Protein AF-A0A9D5VNF2-F1 (afdb_monomer_lite)

Secondary structure (DSSP, 8-state):
-HHHHHHHHHHHHHHHHHHHHHHHHHHHHHHHHHHHHHHHHHHHHHHHHHHHHHHHHHHHHHHHHHHHHHHHHHHHHHHHHHHHHHHHHHHHHHHHHHHHHHHHHHHHHTGGGGHHHHHHHHHHHHHHHHHHHHHHHHHHHHHHHHHHHHHHHHHHHHHHHHHHHHHHHHHHHHHHHHHHHHHHHHHHHHHHHHHHHHHHHHHHHHHHHTEEEEEEE-SSTTPEEEEEEE-GGGS---HHHHHHHHHHHS--

Foldseek 3Di:
DVVVVVVVVVVVLVVLVVVLVVLVVVLVVLVVLLVVLVVLLVVLVVLLVVLVVLLVVLVVLLVVLVVVLVVLVVQLVVLVVVLVVLVVQLVVLVVQLVVLVVQLVVLVVVPPVSPVSNVVSVVSNVVSVVSNVVSVVVNVVSVVSNVVSVVSSVVSVVVSVVSVVSNVVSVVSNVVSVVSNVVSVVSNVVSVVSVVVSVVSVVVSVQVVQFPFDFDQPVPPRDTDTDGDRDPPPPPPDPVVVVVVVVVVPPD

Structure (mmCIF, N/CA/C/O backbone):
data_AF-A0A9D5VNF2-F1
#
_entry.id   AF-A0A9D5VNF2-F1
#
loop_
_atom_site.group_PDB
_atom_site.id
_atom_site.type_symbol
_atom_site.label_atom_id
_atom_site.label_alt_id
_atom_site.label_comp_id
_atom_site.label_asym_id
_atom_site.label_entity_id
_atom_site.label_seq_id
_atom_site.pdbx_PDB_ins_code
_atom_site.Cartn_x
_atom_site.Cartn_y
_atom_site.Cartn_z
_atom_site.occupancy
_atom_site.B_iso_or_equiv
_atom_site.auth_seq_id
_atom_site.auth_comp_id
_atom_site.auth_asym_id
_atom_site.auth_atom_id
_atom_site.pdbx_PDB_model_num
ATOM 1 N N . MET A 1 1 ? 44.659 10.335 -77.213 1.00 52.06 1 MET A N 1
ATOM 2 C CA . MET A 1 1 ? 43.803 9.179 -76.853 1.00 52.06 1 MET A CA 1
ATOM 3 C C . MET A 1 1 ? 44.476 8.344 -75.767 1.00 52.06 1 MET A C 1
ATOM 5 O O . MET A 1 1 ? 44.005 8.421 -74.646 1.00 52.06 1 MET A O 1
ATOM 9 N N . LEU A 1 2 ? 45.607 7.672 -76.038 1.00 54.66 2 LEU A N 1
ATOM 10 C CA . LEU A 1 2 ? 46.318 6.828 -75.053 1.00 54.66 2 LEU A CA 1
ATOM 11 C C . LEU A 1 2 ? 46.814 7.571 -73.796 1.00 54.66 2 LEU A C 1
ATOM 13 O O . LEU A 1 2 ? 46.665 7.077 -72.684 1.00 54.66 2 LEU A O 1
ATOM 17 N N . GLU A 1 3 ? 47.344 8.782 -73.958 1.00 57.16 3 GLU A N 1
ATOM 18 C CA . GLU A 1 3 ? 47.798 9.621 -72.835 1.00 57.16 3 GLU A CA 1
ATOM 19 C C . GLU A 1 3 ? 46.629 10.082 -71.945 1.00 57.16 3 GLU A C 1
ATOM 21 O O . GLU A 1 3 ? 46.724 10.094 -70.724 1.00 57.16 3 GLU A O 1
ATOM 26 N N . HIS A 1 4 ? 45.473 10.351 -72.561 1.00 62.09 4 HIS A N 1
ATOM 27 C CA . HIS A 1 4 ? 44.251 10.760 -71.865 1.00 62.09 4 HIS A CA 1
ATOM 28 C C . HIS A 1 4 ? 43.619 9.598 -71.081 1.00 62.09 4 HIS A C 1
ATOM 30 O O . HIS A 1 4 ? 43.088 9.800 -69.993 1.00 62.09 4 HIS A O 1
ATOM 36 N N . THR A 1 5 ? 43.695 8.373 -71.615 1.00 69.44 5 THR A N 1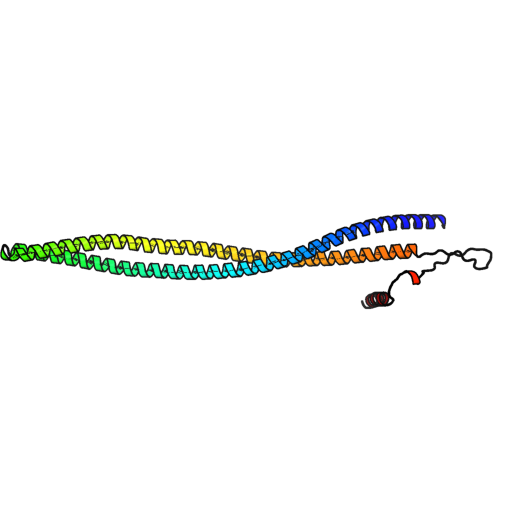
ATOM 37 C CA . THR A 1 5 ? 43.261 7.154 -70.915 1.00 69.44 5 THR A CA 1
ATOM 38 C C . THR A 1 5 ? 44.218 6.753 -69.797 1.00 69.44 5 THR A C 1
ATOM 40 O O . THR A 1 5 ? 43.758 6.282 -68.764 1.00 69.44 5 THR A O 1
ATOM 43 N N . ALA A 1 6 ? 45.526 6.964 -69.971 1.00 70.06 6 ALA A N 1
ATOM 44 C CA . ALA A 1 6 ? 46.516 6.717 -68.925 1.00 70.06 6 ALA A CA 1
ATOM 45 C C . ALA A 1 6 ? 46.340 7.695 -67.753 1.00 70.06 6 ALA A C 1
ATOM 47 O O . ALA A 1 6 ? 46.252 7.256 -66.613 1.00 70.06 6 ALA A O 1
ATOM 48 N N . ALA A 1 7 ? 46.170 8.992 -68.034 1.00 70.31 7 ALA A N 1
ATOM 49 C CA . ALA A 1 7 ? 45.898 10.001 -67.011 1.00 70.31 7 ALA A CA 1
ATOM 50 C C . ALA A 1 7 ? 44.590 9.728 -66.244 1.00 70.31 7 ALA A C 1
ATOM 52 O O . ALA A 1 7 ? 44.576 9.777 -65.018 1.00 70.31 7 ALA A O 1
ATOM 53 N N . ALA A 1 8 ? 43.510 9.361 -66.944 1.00 67.69 8 ALA A N 1
ATOM 54 C CA . ALA A 1 8 ? 42.242 8.998 -66.306 1.00 67.69 8 ALA A CA 1
ATOM 55 C C . ALA A 1 8 ? 42.347 7.715 -65.456 1.00 67.69 8 ALA A C 1
ATOM 57 O O . ALA A 1 8 ? 41.706 7.604 -64.412 1.00 67.69 8 ALA A O 1
ATOM 58 N N . ALA A 1 9 ? 43.156 6.740 -65.883 1.00 69.50 9 ALA A N 1
ATOM 59 C CA . ALA A 1 9 ? 43.411 5.524 -65.114 1.00 69.50 9 ALA A CA 1
ATOM 60 C C . ALA A 1 9 ? 44.251 5.799 -63.854 1.00 69.50 9 ALA A C 1
ATOM 62 O O . ALA A 1 9 ? 43.950 5.245 -62.795 1.00 69.50 9 ALA A O 1
ATOM 63 N N . GLU A 1 10 ? 45.256 6.674 -63.954 1.00 71.38 10 GLU A N 1
ATOM 64 C CA . GLU A 1 10 ? 46.082 7.145 -62.836 1.00 71.38 10 GLU A CA 1
ATOM 65 C C . GLU A 1 10 ? 45.217 7.879 -61.796 1.00 71.38 10 GLU A C 1
ATOM 67 O O . GLU A 1 10 ? 45.219 7.526 -60.617 1.00 71.38 10 GLU A O 1
ATOM 72 N N . GLU A 1 11 ? 44.387 8.827 -62.240 1.00 71.00 11 GLU A N 1
ATOM 73 C CA . GLU A 1 11 ? 43.451 9.574 -61.392 1.00 71.00 11 GLU A CA 1
ATOM 74 C C . GLU A 1 11 ? 42.439 8.642 -60.706 1.00 71.00 11 GLU A C 1
ATOM 76 O O . GLU A 1 11 ? 42.232 8.708 -59.492 1.00 71.00 11 GLU A O 1
ATOM 81 N N . ALA A 1 12 ? 41.866 7.693 -61.452 1.00 69.62 12 ALA A N 1
ATOM 82 C CA . ALA A 1 12 ? 40.976 6.681 -60.895 1.00 69.62 12 ALA A CA 1
ATOM 83 C C . ALA A 1 12 ? 41.686 5.756 -59.892 1.00 69.62 12 ALA A C 1
ATOM 85 O O . ALA A 1 12 ? 41.043 5.249 -58.970 1.00 69.62 12 ALA A O 1
ATOM 86 N N . SER A 1 13 ? 42.985 5.495 -60.064 1.00 70.81 13 SER A N 1
ATOM 87 C CA . SER A 1 13 ? 43.802 4.712 -59.130 1.00 70.81 13 SER A CA 1
ATOM 88 C C . SER A 1 13 ? 44.011 5.468 -57.818 1.00 70.81 13 SER A C 1
ATOM 90 O O . SER A 1 13 ? 43.699 4.937 -56.751 1.00 70.81 13 SER A O 1
ATOM 92 N N . VAL A 1 14 ? 44.418 6.738 -57.896 1.00 73.56 14 VAL A N 1
ATOM 93 C CA . VAL A 1 14 ? 44.594 7.619 -56.730 1.00 73.56 14 VAL A CA 1
ATOM 94 C C . VAL A 1 14 ? 43.285 7.765 -55.949 1.00 73.56 14 VAL A C 1
ATOM 96 O O . VAL A 1 14 ? 43.272 7.560 -54.733 1.00 73.56 14 VAL A O 1
ATOM 99 N N . ASN A 1 15 ? 42.161 8.001 -56.635 1.00 70.94 15 ASN A N 1
ATOM 100 C CA . ASN A 1 15 ? 40.844 8.039 -55.991 1.00 70.94 15 ASN A CA 1
ATOM 101 C C . ASN A 1 15 ? 40.473 6.704 -55.330 1.00 70.94 15 ASN A C 1
ATOM 103 O O . ASN A 1 15 ? 39.906 6.703 -54.242 1.00 70.94 15 ASN A O 1
ATOM 107 N N . SER A 1 16 ? 40.818 5.563 -55.938 1.00 68.56 16 SER A N 1
ATOM 108 C CA . SER A 1 16 ? 40.533 4.243 -55.349 1.00 68.56 16 SER A CA 1
ATOM 109 C C . SER A 1 16 ? 41.311 4.013 -54.049 1.00 68.56 16 SER A C 1
ATOM 111 O O . SER A 1 16 ? 40.764 3.446 -53.108 1.00 68.56 16 SER A O 1
ATOM 113 N N . VAL A 1 17 ? 42.566 4.470 -53.974 1.00 75.56 17 VAL A N 1
ATOM 114 C CA . VAL A 1 17 ? 43.384 4.387 -52.752 1.00 75.56 17 VAL A CA 1
ATOM 115 C C . VAL A 1 17 ? 42.797 5.258 -51.641 1.00 75.56 17 VAL A C 1
ATOM 117 O O . VAL A 1 17 ? 42.676 4.794 -50.510 1.00 75.56 17 VAL A O 1
ATOM 120 N N . SER A 1 18 ? 42.376 6.485 -51.963 1.00 75.38 18 SER A N 1
ATOM 121 C CA . SER A 1 18 ? 41.719 7.369 -50.992 1.00 75.38 18 SER A CA 1
ATOM 122 C C . SER A 1 18 ? 40.405 6.778 -50.477 1.00 75.38 18 SER A C 1
ATOM 124 O O . SER A 1 18 ? 40.159 6.793 -49.275 1.00 75.38 18 SER A O 1
ATOM 126 N N . VAL A 1 19 ? 39.573 6.230 -51.369 1.00 75.12 19 VAL A N 1
ATOM 127 C CA . VAL A 1 19 ? 38.307 5.578 -50.999 1.00 75.12 19 VAL A CA 1
ATOM 128 C C . VAL A 1 19 ? 38.558 4.350 -50.119 1.00 75.12 19 VAL A C 1
ATOM 130 O O . VAL A 1 19 ? 37.850 4.166 -49.134 1.00 75.12 19 VAL A O 1
ATOM 133 N N . ALA A 1 20 ? 39.578 3.540 -50.417 1.00 70.50 20 ALA A N 1
ATOM 134 C CA . ALA A 1 20 ? 39.933 2.380 -49.600 1.00 70.50 20 ALA A CA 1
ATOM 135 C C . ALA A 1 20 ? 40.351 2.777 -48.173 1.00 70.50 20 ALA A C 1
ATOM 137 O O . ALA A 1 20 ? 39.868 2.179 -47.216 1.00 70.50 20 ALA A O 1
ATOM 138 N N . ALA A 1 21 ? 41.169 3.823 -48.020 1.00 76.00 21 ALA A N 1
ATOM 139 C CA . ALA A 1 21 ? 41.552 4.332 -46.702 1.00 76.00 21 ALA A CA 1
ATOM 140 C C . ALA A 1 21 ? 40.331 4.813 -45.893 1.00 76.00 21 ALA A C 1
ATOM 142 O O . ALA A 1 21 ? 40.183 4.462 -44.724 1.00 76.00 21 ALA A O 1
ATOM 143 N N . SER A 1 22 ? 39.406 5.546 -46.526 1.00 76.31 22 SER A N 1
ATOM 144 C CA . SER A 1 22 ? 38.151 5.964 -45.881 1.00 76.31 22 SER A CA 1
ATOM 145 C C . SER A 1 22 ? 37.250 4.783 -45.503 1.00 76.31 22 SER A C 1
ATOM 147 O O . SER A 1 22 ? 36.535 4.846 -44.506 1.00 76.31 22 SER A O 1
ATOM 149 N N . VAL A 1 23 ? 37.278 3.693 -46.272 1.00 75.44 23 VAL A N 1
ATOM 150 C CA . VAL A 1 23 ? 36.524 2.463 -45.985 1.00 75.44 23 VAL A CA 1
ATOM 151 C C . VAL A 1 23 ? 37.133 1.666 -44.833 1.00 75.44 23 VAL A C 1
ATOM 153 O O . VAL A 1 23 ? 36.384 1.127 -44.019 1.00 75.44 23 VAL A O 1
ATOM 156 N N . GLU A 1 24 ? 38.461 1.593 -44.725 1.00 74.19 24 GLU A N 1
ATOM 157 C CA . GLU A 1 24 ? 39.143 0.975 -43.577 1.00 74.19 24 GLU A CA 1
ATOM 158 C C . GLU A 1 24 ? 38.819 1.724 -42.274 1.00 74.19 24 GLU A C 1
ATOM 160 O O . GLU A 1 24 ? 38.474 1.109 -41.258 1.00 74.19 24 GLU A O 1
ATOM 165 N N . GLU A 1 25 ? 38.838 3.058 -42.316 1.00 79.12 25 GLU A N 1
ATOM 166 C CA . GLU A 1 25 ? 38.432 3.905 -41.192 1.00 79.12 25 GLU A CA 1
ATOM 167 C C . GLU A 1 25 ? 36.948 3.704 -40.842 1.00 79.12 25 GLU A C 1
ATOM 169 O O . GLU A 1 25 ? 36.605 3.457 -39.682 1.00 79.12 25 GLU A O 1
ATOM 174 N N . ALA A 1 26 ? 36.061 3.718 -41.845 1.00 76.44 26 ALA A N 1
ATOM 175 C CA . ALA A 1 26 ? 34.640 3.444 -41.652 1.00 76.44 26 ALA A CA 1
ATOM 176 C C . ALA A 1 26 ? 34.403 2.054 -41.043 1.00 76.44 26 ALA A C 1
ATOM 178 O O . ALA A 1 26 ? 33.609 1.930 -40.117 1.00 76.44 26 ALA A O 1
ATOM 179 N N . SER A 1 27 ? 35.127 1.025 -41.489 1.00 75.62 27 SER A N 1
ATOM 180 C CA . SER A 1 27 ? 35.019 -0.345 -40.962 1.00 75.62 27 SER A CA 1
ATOM 181 C C . SER A 1 27 ? 35.413 -0.427 -39.486 1.00 75.62 27 SER A C 1
ATOM 183 O O . SER A 1 27 ? 34.752 -1.105 -38.699 1.00 75.62 27 SER A O 1
ATOM 185 N N . THR A 1 28 ? 36.447 0.314 -39.084 1.00 80.44 28 THR A N 1
ATOM 186 C CA . THR A 1 28 ? 36.880 0.395 -37.681 1.00 80.44 28 THR A CA 1
ATOM 187 C C . THR A 1 28 ? 35.818 1.073 -36.809 1.00 80.44 28 THR A C 1
ATOM 189 O O . THR A 1 28 ? 35.462 0.573 -35.736 1.00 80.44 28 THR A O 1
ATOM 192 N N . ASN A 1 29 ? 35.241 2.175 -37.295 1.00 80.12 29 ASN A N 1
ATOM 193 C CA . ASN A 1 29 ? 34.147 2.871 -36.615 1.00 80.12 29 ASN A CA 1
ATOM 194 C C . ASN A 1 29 ? 32.892 1.986 -36.513 1.00 80.12 29 ASN A C 1
ATOM 196 O O . ASN A 1 29 ? 32.255 1.926 -35.464 1.00 80.12 29 ASN A O 1
ATOM 200 N N . LEU A 1 30 ? 32.574 1.233 -37.565 1.00 81.06 30 LEU A N 1
ATOM 201 C CA . LEU A 1 30 ? 31.445 0.303 -37.618 1.00 81.06 30 LEU A CA 1
ATOM 202 C C . LEU A 1 30 ? 31.603 -0.884 -36.669 1.00 81.06 30 LEU A C 1
ATOM 204 O O . LEU A 1 30 ? 30.631 -1.278 -36.027 1.00 81.06 30 LEU A O 1
ATOM 208 N N . SER A 1 31 ? 32.819 -1.412 -36.501 1.00 80.25 31 SER A N 1
ATOM 209 C CA . SER A 1 31 ? 33.092 -2.419 -35.469 1.00 80.25 31 SER A CA 1
ATOM 210 C C . SER A 1 31 ? 32.794 -1.877 -34.071 1.00 80.25 31 SER A C 1
ATOM 212 O O . SER A 1 31 ? 32.243 -2.598 -33.246 1.00 80.25 31 SER A O 1
ATOM 214 N N . SER A 1 32 ? 33.113 -0.607 -33.811 1.00 86.94 32 SER A N 1
ATOM 215 C CA . SER A 1 32 ? 32.807 0.035 -32.526 1.00 86.94 32 SER A CA 1
ATOM 216 C C . SER A 1 32 ? 31.297 0.218 -32.333 1.00 86.94 32 SER A C 1
ATOM 218 O O . SER A 1 32 ? 30.769 -0.045 -31.253 1.00 86.94 32 SER A O 1
ATOM 220 N N . VAL A 1 33 ? 30.579 0.599 -33.397 1.00 89.44 33 VAL A N 1
ATOM 221 C CA . VAL A 1 33 ? 29.109 0.688 -33.398 1.00 89.44 33 VAL A CA 1
ATOM 222 C C . VAL A 1 33 ? 28.463 -0.687 -33.195 1.00 89.44 33 VAL A C 1
ATOM 224 O O . VAL A 1 33 ? 27.459 -0.774 -32.492 1.00 89.44 33 VAL A O 1
ATOM 227 N N . ALA A 1 34 ? 29.028 -1.763 -33.753 1.00 83.31 34 ALA A N 1
ATOM 228 C CA . ALA A 1 34 ? 28.526 -3.128 -33.570 1.00 83.31 34 ALA A CA 1
ATOM 229 C C . ALA A 1 34 ? 28.553 -3.516 -32.090 1.00 83.31 34 ALA A C 1
ATOM 231 O O . ALA A 1 34 ? 27.509 -3.852 -31.534 1.00 83.31 34 ALA A O 1
ATOM 232 N N . SER A 1 35 ? 29.709 -3.354 -31.440 1.00 88.31 35 SER A N 1
ATOM 233 C CA . SER A 1 35 ? 29.865 -3.633 -30.011 1.00 88.31 35 SER A CA 1
ATOM 234 C C . SER A 1 35 ? 28.910 -2.799 -29.153 1.00 88.31 35 SER A C 1
ATOM 236 O O . SER A 1 35 ? 28.253 -3.336 -28.266 1.00 88.31 35 SER A O 1
ATOM 238 N N . ALA A 1 36 ? 28.761 -1.503 -29.453 1.00 90.50 36 ALA A N 1
ATOM 239 C CA . ALA A 1 36 ? 27.816 -0.638 -28.743 1.00 90.50 36 ALA A CA 1
ATOM 240 C C . ALA A 1 36 ? 26.351 -1.081 -28.931 1.00 90.50 36 ALA A C 1
ATOM 242 O O . ALA A 1 36 ? 25.538 -0.956 -28.018 1.00 90.50 36 ALA A O 1
ATOM 243 N N . THR A 1 37 ? 26.005 -1.621 -30.102 1.00 91.44 37 THR A N 1
ATOM 244 C CA . THR A 1 37 ? 24.654 -2.119 -30.410 1.00 91.44 37 THR A CA 1
ATOM 245 C C . THR A 1 37 ? 24.364 -3.449 -29.703 1.00 91.44 37 THR A C 1
ATOM 247 O O . THR A 1 37 ? 23.242 -3.674 -29.241 1.00 91.44 37 THR A O 1
ATOM 250 N N . GLU A 1 38 ? 25.367 -4.320 -29.563 1.00 87.88 38 GLU A N 1
ATOM 251 C CA . GLU A 1 38 ? 25.277 -5.545 -28.757 1.00 87.88 38 GLU A CA 1
ATOM 252 C C . GLU A 1 38 ? 25.081 -5.220 -27.268 1.00 87.88 38 GLU A C 1
ATOM 254 O O . GLU A 1 38 ? 24.174 -5.762 -26.632 1.00 87.88 38 GLU A O 1
ATOM 259 N N . GLU A 1 39 ? 25.860 -4.279 -26.727 1.00 94.19 39 GLU A N 1
ATOM 260 C CA . GLU A 1 39 ? 25.728 -3.816 -25.339 1.00 94.19 39 GLU A CA 1
ATOM 261 C C . GLU A 1 39 ? 24.371 -3.133 -25.087 1.00 94.19 39 GLU A C 1
ATOM 263 O O . GLU A 1 39 ? 23.713 -3.389 -24.071 1.00 94.19 39 GLU A O 1
ATOM 268 N N . MET A 1 40 ? 23.889 -2.332 -26.044 1.00 95.06 40 MET A N 1
ATOM 269 C CA . MET A 1 40 ? 22.550 -1.736 -26.002 1.00 95.06 40 MET A CA 1
ATOM 270 C C . MET A 1 40 ? 21.461 -2.815 -25.978 1.00 95.06 40 MET A C 1
ATOM 272 O O . MET A 1 40 ? 20.536 -2.739 -25.173 1.00 95.06 40 MET A O 1
ATOM 276 N N . SER A 1 41 ? 21.586 -3.852 -26.810 1.00 93.69 41 SER A N 1
ATOM 277 C CA . SER A 1 41 ? 20.626 -4.963 -26.855 1.00 93.69 41 SER A CA 1
ATOM 278 C C . SER A 1 41 ? 20.565 -5.721 -25.527 1.00 93.69 41 SER A C 1
ATOM 280 O O . SER A 1 41 ? 19.474 -6.046 -25.054 1.00 93.69 41 SER A O 1
ATOM 282 N N . ALA A 1 42 ? 21.719 -5.961 -24.895 1.00 94.69 42 ALA A N 1
ATOM 283 C CA . ALA A 1 42 ? 21.784 -6.566 -23.567 1.00 94.69 42 ALA A CA 1
ATOM 284 C C . ALA A 1 42 ? 21.090 -5.681 -22.516 1.00 94.69 42 ALA A C 1
ATOM 286 O O . ALA A 1 42 ? 20.235 -6.157 -21.767 1.00 94.69 42 ALA A O 1
ATOM 287 N N . THR A 1 43 ? 21.383 -4.378 -22.528 1.00 96.75 43 THR A N 1
ATOM 288 C CA . THR A 1 43 ? 20.795 -3.404 -21.599 1.00 96.75 43 THR A CA 1
ATOM 289 C C . THR A 1 43 ? 19.274 -3.311 -21.758 1.00 96.75 43 THR A C 1
ATOM 291 O O . THR A 1 43 ? 18.550 -3.336 -20.766 1.00 96.75 43 THR A O 1
ATOM 294 N N . ILE A 1 44 ? 18.759 -3.281 -22.991 1.00 96.31 44 ILE A N 1
ATOM 295 C CA . ILE A 1 44 ? 17.316 -3.305 -23.286 1.00 96.31 44 ILE A CA 1
ATOM 296 C C . ILE A 1 44 ? 16.652 -4.545 -22.668 1.00 96.31 44 ILE A C 1
ATOM 298 O O . ILE A 1 44 ? 15.604 -4.425 -22.031 1.00 96.31 44 ILE A O 1
ATOM 302 N N . GLY A 1 45 ? 17.270 -5.725 -22.792 1.00 94.00 45 GLY A N 1
ATOM 303 C CA . GLY A 1 45 ? 16.762 -6.963 -22.189 1.00 94.00 45 GLY A CA 1
ATOM 304 C C . GLY A 1 45 ? 16.718 -6.926 -20.655 1.00 94.00 45 GLY A C 1
ATOM 305 O O . GLY A 1 45 ? 15.752 -7.393 -20.038 1.00 94.00 45 GLY A O 1
ATOM 306 N N . GLU A 1 46 ? 17.727 -6.327 -20.021 1.00 96.44 46 GLU A N 1
ATOM 307 C CA . GLU A 1 46 ? 17.744 -6.124 -18.570 1.00 96.44 46 GLU A CA 1
ATOM 308 C C . GLU A 1 46 ? 16.662 -5.143 -18.110 1.00 96.44 46 GLU A C 1
ATOM 310 O O . GLU A 1 46 ? 15.933 -5.435 -17.155 1.00 96.44 46 GLU A O 1
ATOM 315 N N . ILE A 1 47 ? 16.506 -4.006 -18.798 1.00 95.94 47 ILE A N 1
ATOM 316 C CA . ILE A 1 47 ? 15.462 -3.025 -18.480 1.00 95.94 47 ILE A CA 1
ATOM 317 C C . ILE A 1 47 ? 14.081 -3.669 -18.660 1.00 95.94 47 ILE A C 1
ATOM 319 O O . ILE A 1 47 ? 13.229 -3.492 -17.791 1.00 95.94 47 ILE A O 1
ATOM 323 N N . ALA A 1 48 ? 13.867 -4.484 -19.700 1.00 94.12 48 ALA A N 1
ATOM 324 C CA . ALA A 1 48 ? 12.601 -5.189 -19.924 1.00 94.12 48 ALA A CA 1
ATOM 325 C C . ALA A 1 48 ? 12.262 -6.120 -18.751 1.00 94.12 48 ALA A C 1
ATOM 327 O O . ALA A 1 48 ? 11.155 -6.098 -18.209 1.00 94.12 48 ALA A O 1
ATOM 328 N N . THR A 1 49 ? 13.254 -6.887 -18.298 1.00 95.44 49 THR A N 1
ATOM 329 C CA . THR A 1 49 ? 13.118 -7.781 -17.143 1.00 95.44 49 THR A CA 1
ATOM 330 C C . THR A 1 49 ? 12.823 -7.002 -15.859 1.00 95.44 49 THR A C 1
ATOM 332 O O . THR A 1 49 ? 11.995 -7.421 -15.046 1.00 95.44 49 THR A O 1
ATOM 335 N N . ASN A 1 50 ? 13.484 -5.862 -15.653 1.00 95.44 50 ASN A N 1
ATOM 336 C CA . ASN A 1 50 ? 13.267 -5.011 -14.485 1.00 95.44 50 ASN A CA 1
ATOM 337 C C . ASN A 1 50 ? 11.900 -4.316 -14.516 1.00 95.44 50 ASN A C 1
ATOM 339 O O . ASN A 1 50 ? 11.263 -4.206 -13.469 1.00 95.44 50 ASN A O 1
ATOM 343 N N . ALA A 1 51 ? 11.422 -3.908 -15.692 1.00 95.38 51 ALA A N 1
ATOM 344 C CA . ALA A 1 51 ? 10.088 -3.355 -15.876 1.00 95.38 51 ALA A CA 1
ATOM 345 C C . ALA A 1 51 ? 9.011 -4.389 -15.513 1.00 95.38 51 ALA A C 1
ATOM 347 O O . ALA A 1 51 ? 8.123 -4.090 -14.717 1.00 95.38 51 ALA A O 1
ATOM 348 N N . GLU A 1 52 ? 9.128 -5.635 -15.980 1.00 93.00 52 GLU A N 1
ATOM 349 C CA . GLU A 1 52 ? 8.165 -6.685 -15.622 1.00 93.00 52 GLU A CA 1
ATOM 350 C C . GLU A 1 52 ? 8.189 -7.002 -14.116 1.00 93.00 52 GLU A C 1
ATOM 352 O O . GLU A 1 52 ? 7.141 -7.127 -13.479 1.00 93.00 52 GLU A O 1
ATOM 357 N N . LYS A 1 53 ? 9.375 -7.038 -13.493 1.00 96.06 53 LYS A N 1
ATOM 358 C CA . LYS A 1 53 ? 9.489 -7.159 -12.028 1.00 96.06 53 LYS A CA 1
ATOM 359 C C . LYS A 1 53 ? 8.804 -6.001 -11.303 1.00 96.06 53 LYS A C 1
ATOM 361 O O . LYS A 1 53 ? 8.064 -6.240 -10.350 1.00 96.06 53 LYS A O 1
ATOM 366 N N . ALA A 1 54 ? 9.022 -4.763 -11.746 1.00 95.69 54 ALA A N 1
ATOM 367 C CA . ALA A 1 54 ? 8.396 -3.583 -11.156 1.00 95.69 54 ALA A CA 1
ATOM 368 C C . ALA A 1 54 ? 6.865 -3.637 -11.274 1.00 95.69 54 ALA A C 1
ATOM 370 O O . ALA A 1 54 ? 6.166 -3.339 -10.309 1.00 95.69 54 ALA A O 1
ATOM 371 N N . LYS A 1 55 ? 6.339 -4.103 -12.413 1.00 94.12 55 LYS A N 1
ATOM 372 C CA . LYS A 1 55 ? 4.903 -4.316 -12.624 1.00 94.12 55 LYS A CA 1
ATOM 373 C C . LYS A 1 55 ? 4.318 -5.317 -11.628 1.00 94.12 55 LYS A C 1
ATOM 375 O O . LYS A 1 55 ? 3.286 -5.033 -11.020 1.00 94.12 55 LYS A O 1
ATOM 380 N N . MET A 1 56 ? 4.981 -6.459 -11.427 1.00 95.44 56 MET A N 1
ATOM 381 C CA . MET A 1 56 ? 4.553 -7.459 -10.442 1.00 95.44 56 MET A CA 1
ATOM 382 C C . MET A 1 56 ? 4.553 -6.891 -9.019 1.00 95.44 56 MET A C 1
ATOM 384 O O . MET A 1 56 ? 3.579 -7.076 -8.293 1.00 95.44 56 MET A O 1
ATOM 388 N N . ILE A 1 57 ? 5.604 -6.157 -8.639 1.00 96.12 57 ILE A N 1
ATOM 389 C CA . ILE A 1 57 ? 5.707 -5.515 -7.320 1.00 96.12 57 ILE A CA 1
ATOM 390 C C . ILE A 1 57 ? 4.583 -4.493 -7.120 1.00 96.12 57 ILE A C 1
ATOM 392 O O . ILE A 1 57 ? 3.934 -4.507 -6.078 1.00 96.12 57 ILE A O 1
ATOM 396 N N . SER A 1 58 ? 4.304 -3.640 -8.110 1.00 96.19 58 SER A N 1
ATOM 397 C CA . SER A 1 58 ? 3.195 -2.681 -8.032 1.00 96.19 58 SER A CA 1
ATOM 398 C C . SER A 1 58 ? 1.841 -3.381 -7.901 1.00 96.19 58 SER A C 1
ATOM 400 O O . SER A 1 58 ? 1.010 -2.966 -7.095 1.00 96.19 58 SER A O 1
ATOM 402 N N . SER A 1 59 ? 1.613 -4.470 -8.640 1.00 94.75 59 SER A N 1
ATOM 403 C CA . SER A 1 59 ? 0.375 -5.250 -8.526 1.00 94.75 59 SER A CA 1
ATOM 404 C C . SER A 1 59 ? 0.212 -5.876 -7.139 1.00 94.75 59 SER A C 1
ATOM 406 O O . SER A 1 59 ? -0.885 -5.855 -6.578 1.00 94.75 59 SER A O 1
ATOM 408 N N . ASP A 1 60 ? 1.286 -6.428 -6.577 1.00 96.94 60 ASP A N 1
ATOM 409 C CA . ASP A 1 60 ? 1.272 -6.996 -5.230 1.00 96.94 60 ASP A CA 1
ATOM 410 C C . ASP A 1 60 ? 1.027 -5.911 -4.171 1.00 96.94 60 ASP A C 1
ATOM 412 O O . ASP A 1 60 ? 0.151 -6.056 -3.317 1.00 96.94 60 ASP A O 1
ATOM 416 N N . ALA A 1 61 ? 1.697 -4.762 -4.289 1.00 97.19 61 ALA A N 1
ATOM 417 C CA . ALA A 1 61 ? 1.488 -3.618 -3.408 1.00 97.19 61 ALA A CA 1
ATOM 418 C C . ALA A 1 61 ? 0.032 -3.113 -3.439 1.00 97.19 61 ALA A C 1
ATOM 420 O O . ALA A 1 61 ? -0.531 -2.804 -2.387 1.00 97.19 61 ALA A O 1
ATOM 421 N N . ALA A 1 62 ? -0.610 -3.075 -4.613 1.00 95.88 62 ALA A N 1
ATOM 422 C CA . ALA A 1 62 ? -2.021 -2.698 -4.743 1.00 95.88 62 ALA A CA 1
ATOM 423 C C . ALA A 1 62 ? -2.957 -3.694 -4.032 1.00 95.88 62 ALA A C 1
ATOM 425 O O . ALA A 1 62 ? -3.910 -3.298 -3.350 1.00 95.88 62 ALA A O 1
ATOM 426 N N . SER A 1 63 ? -2.665 -4.993 -4.147 1.00 96.62 63 SER A N 1
ATOM 427 C CA . SER A 1 63 ? -3.393 -6.050 -3.436 1.00 96.62 63 SER A CA 1
ATOM 428 C C . SER A 1 63 ? -3.243 -5.905 -1.917 1.00 96.62 63 SER A C 1
ATOM 430 O O . SER A 1 63 ? -4.236 -5.905 -1.182 1.00 96.62 63 SER A O 1
ATOM 432 N N . GLN A 1 64 ? -2.017 -5.677 -1.437 1.00 97.31 64 GLN A N 1
ATOM 433 C CA . GLN A 1 64 ? -1.742 -5.448 -0.019 1.00 97.31 64 GLN A CA 1
ATOM 434 C C . GLN A 1 64 ? -2.455 -4.197 0.512 1.00 97.31 64 GLN A C 1
ATOM 436 O O . GLN A 1 64 ? -3.085 -4.260 1.568 1.00 97.31 64 GLN A O 1
ATOM 441 N N . ALA A 1 65 ? -2.432 -3.083 -0.224 1.00 97.19 65 ALA A N 1
ATOM 442 C CA . ALA A 1 65 ? -3.152 -1.862 0.141 1.00 97.19 65 ALA A CA 1
ATOM 443 C C . ALA A 1 65 ? -4.664 -2.117 0.288 1.00 97.19 65 ALA A C 1
ATOM 445 O O . ALA A 1 65 ? -5.271 -1.727 1.289 1.00 97.19 65 ALA A O 1
ATOM 446 N N . THR A 1 66 ? -5.255 -2.863 -0.649 1.00 95.88 66 THR A N 1
ATOM 447 C CA . THR A 1 66 ? -6.669 -3.272 -0.594 1.00 95.88 66 THR A CA 1
ATOM 448 C C . THR A 1 66 ? -6.967 -4.102 0.657 1.00 95.88 66 THR A C 1
ATOM 450 O O . THR A 1 66 ? -7.951 -3.854 1.358 1.00 95.88 66 THR A O 1
ATOM 453 N N . HIS A 1 67 ? -6.098 -5.060 0.986 1.00 97.31 67 HIS A N 1
ATOM 454 C CA . HIS A 1 67 ? -6.248 -5.897 2.174 1.00 97.31 67 HIS A CA 1
ATOM 455 C C . HIS A 1 67 ? -6.155 -5.087 3.479 1.00 97.31 67 HIS A C 1
ATOM 457 O O . HIS A 1 67 ? -6.978 -5.266 4.379 1.00 97.31 67 HIS A O 1
ATOM 463 N N . ILE A 1 68 ? -5.204 -4.153 3.577 1.00 97.12 68 ILE A N 1
ATOM 464 C CA . ILE A 1 68 ? -5.060 -3.278 4.751 1.00 97.12 68 ILE A CA 1
ATOM 465 C C . ILE A 1 68 ? -6.290 -2.371 4.895 1.00 97.12 68 ILE A C 1
ATOM 467 O O . ILE A 1 68 ? -6.796 -2.216 6.006 1.00 97.12 68 ILE A O 1
ATOM 471 N N . SER A 1 69 ? -6.822 -1.831 3.793 1.00 96.81 69 SER A N 1
ATOM 472 C CA . SER A 1 69 ? -8.057 -1.033 3.811 1.00 96.81 69 SER A CA 1
ATOM 473 C C . SER A 1 69 ? -9.236 -1.830 4.387 1.00 96.81 69 SER A C 1
ATOM 475 O O . SER A 1 69 ? -9.951 -1.349 5.269 1.00 96.81 69 SER A O 1
ATOM 477 N N . ALA A 1 70 ? -9.384 -3.098 3.988 1.00 96.94 70 ALA A N 1
ATOM 478 C CA . ALA A 1 70 ? -10.416 -3.981 4.529 1.00 96.94 70 ALA A CA 1
ATOM 479 C C . ALA A 1 70 ? -10.245 -4.252 6.037 1.00 96.94 70 ALA A C 1
ATOM 481 O O . ALA A 1 70 ? -11.235 -4.292 6.769 1.00 96.94 70 ALA A O 1
ATOM 482 N N . ILE A 1 71 ? -9.008 -4.411 6.520 1.00 97.75 71 ILE A N 1
ATOM 483 C CA . ILE A 1 71 ? -8.722 -4.556 7.957 1.00 97.75 71 ILE A CA 1
ATOM 484 C C . ILE A 1 71 ? -9.093 -3.278 8.716 1.00 97.75 71 ILE A C 1
ATOM 486 O O . ILE A 1 71 ? -9.747 -3.359 9.754 1.00 97.75 71 ILE A O 1
ATOM 490 N N . MET A 1 72 ? -8.720 -2.104 8.201 1.00 97.88 72 MET A N 1
ATOM 491 C CA . MET A 1 72 ? -9.036 -0.823 8.843 1.00 97.88 72 MET A CA 1
ATOM 492 C C . MET A 1 72 ? -10.539 -0.562 8.891 1.00 97.88 72 MET A C 1
ATOM 494 O O . MET A 1 72 ? -11.042 -0.065 9.896 1.00 97.88 72 MET A O 1
ATOM 498 N N . LYS A 1 73 ? -11.275 -0.971 7.855 1.00 97.06 73 LYS A N 1
ATOM 499 C CA . LYS A 1 73 ? -12.737 -0.920 7.864 1.00 97.06 73 LYS A CA 1
ATOM 500 C C . LYS A 1 73 ? -13.323 -1.776 8.990 1.00 97.06 73 LYS A C 1
ATOM 502 O O . LYS A 1 73 ? -14.121 -1.272 9.773 1.00 97.06 73 LYS A O 1
ATOM 507 N N . LYS A 1 74 ? -12.870 -3.028 9.127 1.00 97.62 74 LYS A N 1
ATOM 508 C CA . LYS A 1 74 ? -13.292 -3.915 10.227 1.00 97.62 74 LYS A CA 1
ATOM 509 C C . LYS A 1 74 ? -12.932 -3.353 11.603 1.00 97.62 74 LYS A C 1
ATOM 511 O O . LYS A 1 74 ? -13.701 -3.510 12.543 1.00 97.62 74 LYS A O 1
ATOM 516 N N . LEU A 1 75 ? -11.780 -2.691 11.730 1.00 97.75 75 LEU A N 1
ATOM 517 C CA . LEU A 1 75 ? -11.391 -2.008 12.966 1.00 97.75 75 LEU A CA 1
ATOM 518 C C . LEU A 1 75 ? -12.359 -0.862 13.302 1.00 97.75 75 LEU A C 1
ATOM 520 O O . LEU A 1 75 ? -12.743 -0.715 14.459 1.00 97.75 75 LEU A O 1
ATOM 524 N N . GLY A 1 76 ? -12.771 -0.081 12.300 1.00 96.94 76 GLY A N 1
ATOM 525 C CA . GLY A 1 76 ? -13.779 0.969 12.455 1.00 96.94 76 GLY A CA 1
ATOM 526 C C . GLY A 1 76 ? -15.142 0.422 12.887 1.00 96.94 76 GLY A C 1
ATOM 527 O O . GLY A 1 76 ? -15.725 0.937 13.838 1.00 96.94 76 GLY A O 1
ATOM 528 N N . GLU A 1 77 ? -15.605 -0.656 12.248 1.00 97.00 77 GLU A N 1
ATOM 529 C CA . GLU A 1 77 ? -16.852 -1.356 12.599 1.00 97.00 77 GLU A CA 1
ATOM 530 C C . GLU A 1 77 ? -16.810 -1.884 14.045 1.00 97.00 77 GLU A C 1
ATOM 532 O O . GLU A 1 77 ? -17.710 -1.608 14.836 1.00 97.00 77 GLU A O 1
ATOM 537 N N . ALA A 1 78 ? -15.721 -2.555 14.438 1.00 97.94 78 ALA A N 1
ATOM 538 C CA . ALA A 1 78 ? -15.542 -3.047 15.804 1.00 97.94 78 ALA A CA 1
ATOM 539 C C . ALA A 1 78 ? -15.511 -1.906 16.838 1.00 97.94 78 ALA A C 1
ATOM 541 O O . ALA A 1 78 ? -16.083 -2.024 17.921 1.00 97.94 78 ALA A O 1
ATOM 542 N N . ALA A 1 79 ? -14.872 -0.780 16.513 1.00 97.88 79 ALA A N 1
ATOM 543 C CA . ALA A 1 79 ? -14.860 0.390 17.384 1.00 97.88 79 ALA A CA 1
ATOM 544 C C . ALA A 1 79 ? -16.262 1.014 17.531 1.00 97.88 79 ALA A C 1
ATOM 546 O O . ALA A 1 79 ? -16.621 1.459 18.619 1.00 97.88 79 ALA A O 1
ATOM 547 N N . GLU A 1 80 ? -17.080 1.020 16.475 1.00 96.50 80 GLU A N 1
ATOM 548 C CA . GLU A 1 80 ? -18.488 1.438 16.543 1.00 96.50 80 GLU A CA 1
ATOM 549 C C . GLU A 1 80 ? -19.324 0.529 17.454 1.00 96.50 80 GLU A C 1
ATOM 551 O O . GLU A 1 80 ? -20.097 1.023 18.277 1.00 96.50 80 GLU A O 1
ATOM 556 N N . GLU A 1 81 ? -19.149 -0.791 17.360 1.00 97.88 81 GLU A N 1
ATOM 557 C CA . GLU A 1 81 ? -19.816 -1.746 18.251 1.00 97.88 81 GLU A CA 1
ATOM 558 C C . GLU A 1 81 ? -19.435 -1.518 19.718 1.00 97.88 81 GLU A C 1
ATOM 560 O O . GLU A 1 81 ? -20.314 -1.469 20.581 1.00 97.88 81 GLU A O 1
ATOM 565 N N . ILE A 1 82 ? -18.149 -1.292 20.003 1.00 97.50 82 ILE A N 1
ATOM 566 C CA . ILE A 1 82 ? -17.691 -0.945 21.356 1.00 97.50 82 ILE A CA 1
ATOM 567 C C . ILE A 1 82 ? -18.328 0.372 21.819 1.00 97.50 82 ILE A C 1
ATOM 569 O O . ILE A 1 82 ? -18.756 0.467 22.968 1.00 97.50 82 ILE A O 1
ATOM 573 N N . GLY A 1 83 ? -18.455 1.366 20.935 1.00 97.19 83 GLY A N 1
ATOM 574 C CA . GLY A 1 83 ? -19.142 2.625 21.234 1.00 97.19 83 GLY A CA 1
ATOM 575 C C . GLY A 1 83 ? -20.581 2.419 21.720 1.00 97.19 83 GLY A C 1
ATOM 576 O O . GLY A 1 83 ? -20.966 2.980 22.745 1.00 97.19 83 GLY A O 1
ATOM 577 N N . LYS A 1 84 ? -21.350 1.544 21.059 1.00 97.12 84 LYS A N 1
ATOM 578 C CA . LYS A 1 84 ? -22.730 1.193 21.459 1.00 97.12 84 LYS A CA 1
ATOM 579 C C . LYS A 1 84 ? -22.783 0.505 22.827 1.00 97.12 84 LYS A C 1
ATOM 581 O O . LYS A 1 84 ? -23.685 0.761 23.628 1.00 97.12 84 LYS A O 1
ATOM 586 N N . VAL A 1 85 ? -21.808 -0.359 23.115 1.00 97.62 85 VAL A N 1
ATOM 587 C CA . VAL A 1 85 ? -21.685 -1.007 24.430 1.00 97.62 85 VAL A CA 1
ATOM 588 C C . VAL A 1 85 ? -21.395 0.030 25.515 1.00 97.62 85 VAL A C 1
ATOM 590 O O . VAL A 1 85 ? -22.041 0.001 26.559 1.00 97.62 85 VAL A O 1
ATOM 593 N N . ILE A 1 86 ? -20.484 0.974 25.264 1.00 97.25 86 ILE A N 1
ATOM 594 C CA . ILE A 1 86 ? -20.167 2.056 26.207 1.00 97.25 86 ILE A CA 1
ATOM 595 C C . ILE A 1 86 ? -21.413 2.898 26.500 1.00 97.25 86 ILE A C 1
ATOM 597 O O . ILE A 1 86 ? -21.711 3.124 27.669 1.00 97.25 86 ILE A O 1
ATOM 601 N N . GLU A 1 87 ? -22.185 3.287 25.480 1.00 96.12 87 GLU A N 1
ATOM 602 C CA . GLU A 1 87 ? -23.440 4.034 25.671 1.00 96.12 87 GLU A CA 1
ATOM 603 C C . GLU A 1 87 ? -24.435 3.282 26.563 1.00 96.12 87 GLU A C 1
ATOM 605 O O . GLU A 1 87 ? -25.026 3.870 27.470 1.00 96.12 87 GLU A O 1
ATOM 610 N N . THR A 1 88 ? -24.558 1.967 26.369 1.00 97.81 88 THR A N 1
ATOM 611 C CA . THR A 1 88 ? -25.410 1.111 27.207 1.00 97.81 88 THR A CA 1
ATOM 612 C C . THR A 1 88 ? -24.925 1.086 28.661 1.00 97.81 88 THR A C 1
ATOM 614 O O . THR A 1 88 ? -25.730 1.168 29.589 1.00 97.81 88 THR A O 1
ATOM 617 N N . ILE A 1 89 ? -23.609 1.004 28.894 1.00 97.06 89 ILE A N 1
ATOM 618 C CA . ILE A 1 89 ? -23.034 1.027 30.250 1.00 97.06 89 ILE A CA 1
ATOM 619 C C . ILE A 1 89 ? -23.286 2.385 30.913 1.00 97.06 89 ILE A C 1
ATOM 621 O O . ILE A 1 89 ? -23.678 2.424 32.081 1.00 97.06 89 ILE A O 1
ATOM 625 N N . THR A 1 90 ? -23.117 3.491 30.184 1.00 95.75 90 THR A N 1
ATOM 626 C CA . THR A 1 90 ? -23.416 4.837 30.688 1.00 95.75 90 THR A CA 1
ATOM 627 C C . THR A 1 90 ? -24.890 4.965 31.087 1.00 95.75 90 THR A C 1
ATOM 629 O O . THR A 1 90 ? -25.196 5.516 32.148 1.00 95.75 90 THR A O 1
ATOM 632 N N . GLU A 1 91 ? -25.814 4.403 30.300 1.00 96.81 91 GLU A N 1
ATOM 633 C CA . GLU A 1 91 ? -27.241 4.377 30.636 1.00 96.81 91 GLU A CA 1
ATOM 634 C C . GLU A 1 91 ? -27.518 3.563 31.912 1.00 96.81 91 GLU A C 1
ATOM 636 O O . GLU A 1 91 ? -28.174 4.063 32.832 1.00 96.81 91 GLU A O 1
ATOM 641 N N . ILE A 1 92 ? -26.962 2.351 32.021 1.00 96.81 92 ILE A N 1
ATOM 642 C CA . ILE A 1 92 ? -27.085 1.495 33.215 1.00 96.81 92 ILE A CA 1
ATOM 643 C C . ILE A 1 92 ? -26.522 2.203 34.453 1.00 96.81 92 ILE A C 1
ATOM 645 O O . ILE A 1 92 ? -27.136 2.170 35.524 1.00 96.81 92 ILE A O 1
ATOM 649 N N . SER A 1 93 ? -25.375 2.868 34.319 1.00 96.88 93 SER A N 1
ATOM 650 C CA . SER A 1 93 ? -24.741 3.622 35.400 1.00 96.88 93 SER A CA 1
ATOM 651 C C . SER A 1 93 ? -25.630 4.773 35.879 1.00 96.88 93 SER A C 1
ATOM 653 O O . SER A 1 93 ? -25.870 4.932 37.078 1.00 96.88 93 SER A O 1
ATOM 655 N N . SER A 1 94 ? -26.218 5.528 34.945 1.00 95.62 94 SER A N 1
ATOM 656 C CA . SER A 1 94 ? -27.160 6.610 35.252 1.00 95.62 94 SER A CA 1
ATOM 657 C C . SER A 1 94 ? -28.409 6.103 35.987 1.00 95.62 94 SER A C 1
ATOM 659 O O . SER A 1 94 ? -28.801 6.662 37.017 1.00 95.62 94 SER A O 1
ATOM 661 N N . GLN A 1 95 ? -28.994 4.991 35.530 1.00 97.44 95 GLN A N 1
ATOM 662 C CA . GLN A 1 95 ? -30.128 4.348 36.202 1.00 97.44 95 GLN A CA 1
ATOM 663 C C . GLN A 1 95 ? -29.752 3.843 37.603 1.00 97.44 95 GLN A C 1
ATOM 665 O O . GLN A 1 95 ? -30.512 4.030 38.554 1.00 97.44 95 GLN A O 1
ATOM 670 N N . THR A 1 96 ? -28.560 3.261 37.756 1.00 97.00 96 THR A N 1
ATOM 671 C CA . THR A 1 96 ? -28.037 2.783 39.045 1.00 97.00 96 THR A CA 1
ATOM 672 C C . THR A 1 96 ? -27.839 3.936 40.026 1.00 97.00 96 THR A C 1
ATOM 674 O O . THR A 1 96 ? -28.244 3.837 41.184 1.00 97.00 96 THR A O 1
ATOM 677 N N . ASN A 1 97 ? -27.302 5.067 39.563 1.00 95.25 97 ASN A N 1
ATOM 678 C CA . ASN A 1 97 ? -27.169 6.287 40.358 1.00 95.25 97 ASN A CA 1
ATOM 679 C C . ASN A 1 97 ? -28.540 6.829 40.810 1.00 95.25 97 ASN A C 1
ATOM 681 O O . ASN A 1 97 ? -28.695 7.242 41.960 1.00 95.25 97 ASN A O 1
ATOM 685 N N . LEU A 1 98 ? -29.555 6.787 39.939 1.00 96.62 98 LEU A N 1
ATOM 686 C CA . LEU A 1 98 ? -30.922 7.193 40.280 1.00 96.62 98 LEU A CA 1
ATOM 687 C C . LEU A 1 98 ? -31.549 6.245 41.317 1.00 96.62 98 LEU A C 1
ATOM 689 O O . LEU A 1 98 ? -32.146 6.699 42.294 1.00 96.62 98 LEU A O 1
ATOM 693 N N . LEU A 1 99 ? -31.372 4.931 41.155 1.00 96.75 99 LEU A N 1
ATOM 694 C CA . LEU A 1 99 ? -31.820 3.928 42.126 1.00 96.75 99 LEU A CA 1
ATOM 695 C C . LEU A 1 99 ? -31.148 4.117 43.491 1.00 96.75 99 LEU A C 1
ATOM 697 O O . LEU A 1 99 ? -31.829 4.089 44.517 1.00 96.75 99 LEU A O 1
ATOM 701 N N . ALA A 1 100 ? -29.838 4.365 43.505 1.00 96.88 100 ALA A N 1
ATOM 702 C CA . ALA A 1 100 ? -29.077 4.651 44.715 1.00 96.88 100 ALA A CA 1
ATOM 703 C C . ALA A 1 100 ? -29.571 5.928 45.404 1.00 96.88 100 ALA A C 1
ATOM 705 O O . ALA A 1 100 ? -29.776 5.936 46.615 1.00 96.88 100 ALA A O 1
ATOM 706 N N . LEU A 1 101 ? -29.859 6.985 44.638 1.00 94.75 101 LEU A N 1
ATOM 707 C CA . LEU A 1 101 ? -30.445 8.218 45.163 1.00 94.75 101 LEU A CA 1
ATOM 708 C C . LEU A 1 101 ? -31.804 7.965 45.831 1.00 94.75 101 LEU A C 1
ATOM 710 O O . LEU A 1 101 ? -32.030 8.434 46.948 1.00 94.75 101 LEU A O 1
ATOM 714 N N . ASN A 1 102 ? -32.688 7.200 45.186 1.00 96.00 102 ASN A N 1
ATOM 715 C CA . ASN A 1 102 ? -33.981 6.824 45.761 1.00 96.00 102 ASN A CA 1
ATOM 716 C C . ASN A 1 102 ? -33.810 6.011 47.053 1.00 96.00 102 ASN A C 1
ATOM 718 O O . ASN A 1 102 ? -34.513 6.260 48.034 1.00 96.00 102 ASN A O 1
ATOM 722 N N . ALA A 1 103 ? -32.844 5.088 47.090 1.00 95.50 103 ALA A N 1
ATOM 723 C CA . ALA A 1 103 ? -32.519 4.323 48.290 1.00 95.50 103 ALA A CA 1
ATOM 724 C C . ALA A 1 103 ? -31.990 5.219 49.425 1.00 95.50 103 ALA A C 1
ATOM 726 O O . ALA A 1 103 ? -32.390 5.038 50.575 1.00 95.50 103 ALA A O 1
ATOM 727 N N . THR A 1 104 ? -31.159 6.224 49.124 1.00 94.56 104 THR A N 1
ATOM 728 C CA . THR A 1 104 ? -30.701 7.218 50.110 1.00 94.56 104 THR A CA 1
ATOM 729 C C . THR A 1 104 ? -31.874 8.022 50.683 1.00 94.56 104 THR A C 1
ATOM 731 O O . THR A 1 104 ? -31.913 8.265 51.891 1.00 94.56 104 THR A O 1
ATOM 734 N N . ILE A 1 105 ? -32.855 8.402 49.853 1.00 93.56 105 ILE A N 1
ATOM 735 C CA . ILE A 1 105 ? -34.070 9.112 50.293 1.00 93.56 105 ILE A CA 1
ATOM 736 C C . ILE A 1 105 ? -34.898 8.233 51.240 1.00 93.56 105 ILE A C 1
ATOM 738 O O . ILE A 1 105 ? -35.285 8.685 52.321 1.00 93.56 105 ILE A O 1
ATOM 742 N N . GLU A 1 106 ? -35.138 6.972 50.880 1.00 95.94 106 GLU A N 1
ATOM 743 C CA . GLU A 1 106 ? -35.939 6.065 51.709 1.00 95.94 106 GLU A CA 1
ATOM 744 C C . GLU A 1 106 ? -35.214 5.696 53.016 1.00 95.94 106 GLU A C 1
ATOM 746 O O . GLU A 1 106 ? -35.824 5.642 54.085 1.00 95.94 106 GLU A O 1
ATOM 751 N N . ALA A 1 107 ? -33.886 5.547 52.975 1.00 95.50 107 ALA A N 1
ATOM 752 C CA . ALA A 1 107 ? -33.066 5.340 54.165 1.00 95.50 107 ALA A CA 1
ATOM 753 C C . ALA A 1 107 ? -33.134 6.534 55.132 1.00 95.50 107 ALA A C 1
ATOM 755 O O . ALA A 1 107 ? -33.236 6.338 56.345 1.00 95.50 107 ALA A O 1
ATOM 756 N N . ALA A 1 108 ? -33.138 7.769 54.614 1.00 93.25 108 ALA A N 1
ATOM 757 C CA . ALA A 1 108 ? -33.341 8.969 55.424 1.00 93.25 108 ALA A CA 1
ATOM 758 C C . ALA A 1 108 ? -34.743 8.996 56.057 1.00 93.25 108 ALA A C 1
ATOM 760 O O . ALA A 1 108 ? -34.893 9.362 57.225 1.00 93.25 108 ALA A O 1
ATOM 761 N N . ARG A 1 109 ? -35.764 8.543 55.320 1.00 94.88 109 ARG A N 1
ATOM 762 C CA . ARG A 1 109 ? -37.151 8.452 55.794 1.00 94.88 109 ARG A CA 1
ATOM 763 C C . ARG A 1 109 ? -37.328 7.441 56.930 1.00 94.88 109 ARG A C 1
ATOM 765 O O . ARG A 1 109 ? -38.093 7.697 57.856 1.00 94.88 109 ARG A O 1
ATOM 772 N N . ALA A 1 110 ? -36.587 6.334 56.899 1.00 94.81 110 ALA A N 1
ATOM 773 C CA . ALA A 1 110 ? -36.557 5.326 57.962 1.00 94.81 110 ALA A CA 1
ATOM 774 C C . ALA A 1 110 ? -35.797 5.775 59.234 1.00 94.81 110 ALA A C 1
ATOM 776 O O . ALA A 1 110 ? -35.783 5.059 60.242 1.00 94.81 110 ALA A O 1
ATOM 777 N N . GLY A 1 111 ? -35.155 6.950 59.221 1.00 92.44 111 GLY A N 1
ATOM 778 C CA . GLY A 1 111 ? -34.491 7.537 60.383 1.00 92.44 111 GLY A CA 1
ATOM 779 C C . GLY A 1 111 ? -33.360 6.662 60.937 1.00 92.44 111 GLY A C 1
ATOM 780 O O . GLY A 1 111 ? -32.446 6.261 60.220 1.00 92.44 111 GLY A O 1
ATOM 781 N N . ALA A 1 112 ? -33.396 6.359 62.240 1.00 91.50 112 ALA A N 1
ATOM 782 C CA . ALA A 1 112 ? -32.334 5.591 62.898 1.00 91.50 112 ALA A CA 1
ATOM 783 C C . ALA A 1 112 ? -32.199 4.150 62.366 1.00 91.50 112 ALA A C 1
ATOM 785 O O . ALA A 1 112 ? -31.084 3.630 62.323 1.00 91.50 112 ALA A O 1
ATOM 786 N N . ALA A 1 113 ? -33.302 3.533 61.923 1.00 91.69 113 ALA A N 1
ATOM 787 C CA . ALA A 1 113 ? -33.306 2.175 61.376 1.00 91.69 113 ALA A CA 1
ATOM 788 C C . ALA A 1 113 ? -32.675 2.094 59.971 1.00 91.69 113 ALA A C 1
ATOM 790 O O . ALA A 1 113 ? -32.186 1.039 59.577 1.00 91.69 113 ALA A O 1
ATOM 791 N N . GLY A 1 114 ? -32.639 3.210 59.232 1.00 94.06 114 GLY A N 1
ATOM 792 C CA . GLY A 1 114 ? -32.120 3.281 57.864 1.00 94.06 114 GLY A CA 1
ATOM 793 C C . GLY A 1 114 ? -30.618 3.552 57.744 1.00 94.06 114 GLY A C 1
ATOM 794 O O . GLY A 1 114 ? -30.097 3.541 56.633 1.00 94.06 114 GLY A O 1
ATOM 795 N N . LYS A 1 115 ? -29.887 3.778 58.847 1.00 92.75 115 LYS A N 1
ATOM 796 C CA . LYS A 1 115 ? -28.472 4.206 58.797 1.00 92.75 115 LYS A CA 1
ATOM 797 C C . LYS A 1 115 ? -27.560 3.262 58.005 1.00 92.75 115 LYS A C 1
ATOM 799 O O . LYS A 1 115 ? -26.738 3.740 57.234 1.00 92.75 115 LYS A O 1
ATOM 804 N N . GLY A 1 116 ? -27.709 1.945 58.170 1.00 93.12 116 GLY A N 1
ATOM 805 C CA . GLY A 1 116 ? -26.918 0.964 57.413 1.00 93.12 116 GLY A CA 1
ATOM 806 C C . GLY A 1 116 ? -27.239 0.984 55.915 1.00 93.12 116 GLY A C 1
ATOM 807 O O . GLY A 1 116 ? -26.332 0.983 55.087 1.00 93.12 116 GLY A O 1
ATOM 808 N N . PHE A 1 117 ? -28.525 1.103 55.572 1.00 94.06 117 PHE A N 1
ATOM 809 C CA . PHE A 1 117 ? -28.984 1.250 54.188 1.00 94.06 117 PHE A CA 1
ATOM 810 C C . PHE A 1 117 ? -28.473 2.542 53.539 1.00 94.06 117 PHE A C 1
ATOM 812 O O . PHE A 1 117 ? -28.081 2.519 52.377 1.00 94.06 117 PHE A O 1
ATOM 819 N N . ALA A 1 118 ? -28.417 3.648 54.288 1.00 94.94 118 ALA A N 1
ATOM 820 C CA . ALA A 1 118 ? -27.908 4.925 53.790 1.00 94.94 118 ALA A CA 1
ATOM 821 C C . ALA A 1 118 ? -26.423 4.852 53.395 1.00 94.94 118 ALA A C 1
ATOM 823 O O . ALA A 1 118 ? -26.030 5.444 52.393 1.00 94.94 118 ALA A O 1
ATOM 824 N N . VAL A 1 119 ? -25.602 4.113 54.154 1.00 95.88 119 VAL A N 1
ATOM 825 C CA . VAL A 1 119 ? -24.179 3.912 53.825 1.00 95.88 119 VAL A CA 1
ATOM 826 C C . VAL A 1 119 ? -24.038 3.130 52.521 1.00 95.88 119 VAL A C 1
ATOM 828 O O . VAL A 1 119 ? -23.326 3.572 51.625 1.00 95.88 119 VAL A O 1
ATOM 831 N N . VAL A 1 120 ? -24.767 2.019 52.380 1.00 96.62 120 VAL A N 1
ATOM 832 C CA . VAL A 1 120 ? -24.732 1.198 51.159 1.00 96.62 120 VAL A CA 1
ATOM 833 C C . VAL A 1 120 ? -25.229 1.985 49.945 1.00 96.62 120 VAL A C 1
ATOM 835 O O . VAL A 1 120 ? -24.606 1.938 48.889 1.00 96.62 120 VAL A O 1
ATOM 838 N N . ALA A 1 121 ? -26.316 2.746 50.087 1.00 96.75 121 ALA A N 1
ATOM 839 C CA . ALA A 1 121 ? -26.849 3.566 49.003 1.00 96.75 121 ALA A CA 1
ATOM 840 C C . ALA A 1 121 ? -25.843 4.633 48.535 1.00 96.75 121 ALA A C 1
ATOM 842 O O . ALA A 1 121 ? -25.677 4.833 47.334 1.00 96.75 121 ALA A O 1
ATOM 843 N N . ASN A 1 122 ? -25.119 5.271 49.459 1.00 95.56 122 ASN A N 1
ATOM 844 C CA . ASN A 1 122 ? -24.070 6.228 49.105 1.00 95.56 122 ASN A CA 1
ATOM 845 C C . ASN A 1 122 ? -22.875 5.563 48.405 1.00 95.56 122 ASN A C 1
ATOM 847 O O . ASN A 1 122 ? -22.360 6.134 47.449 1.00 95.56 122 ASN A O 1
ATOM 851 N N . GLU A 1 123 ? -22.474 4.361 48.824 1.00 96.94 123 GLU A N 1
ATOM 852 C CA . GLU A 1 123 ? -21.392 3.614 48.167 1.00 96.94 123 GLU A CA 1
ATOM 853 C C . GLU A 1 123 ? -21.763 3.240 46.723 1.00 96.94 123 GLU A C 1
ATOM 855 O O . GLU A 1 123 ? -20.985 3.457 45.797 1.00 96.94 123 GLU A O 1
ATOM 860 N N . ILE A 1 124 ? -22.995 2.758 46.501 1.00 97.38 124 ILE A N 1
ATOM 861 C CA . ILE A 1 124 ? -23.508 2.460 45.152 1.00 97.38 124 ILE A CA 1
ATOM 862 C C . ILE A 1 124 ? -23.533 3.731 44.297 1.00 97.38 124 ILE A C 1
ATOM 864 O O . ILE A 1 124 ? -23.173 3.694 43.121 1.00 97.38 124 ILE A O 1
ATOM 868 N N . LYS A 1 125 ? -23.945 4.862 44.880 1.00 95.81 125 LYS A N 1
ATOM 869 C CA . LYS A 1 125 ? -23.977 6.155 44.193 1.00 95.81 125 LYS A CA 1
ATOM 870 C C . LYS A 1 125 ? -22.581 6.587 43.730 1.00 95.81 125 LYS A C 1
ATOM 872 O O . LYS A 1 125 ? -22.432 7.040 42.597 1.00 95.81 125 LYS A O 1
ATOM 877 N N . GLU A 1 126 ? -21.570 6.429 44.581 1.00 96.50 126 GLU A N 1
ATOM 878 C CA . GLU A 1 126 ? -20.186 6.767 44.241 1.00 96.50 126 GLU A CA 1
ATOM 879 C C . GLU A 1 126 ? -19.620 5.825 43.169 1.00 96.50 126 GLU A C 1
ATOM 881 O O . GLU A 1 126 ? -19.035 6.292 42.194 1.00 96.50 126 GLU A O 1
ATOM 886 N N . LEU A 1 127 ? -19.879 4.516 43.272 1.00 97.06 127 LEU A N 1
ATOM 887 C CA . LEU A 1 127 ? -19.491 3.537 42.248 1.00 97.06 127 LEU A CA 1
ATOM 888 C C . LEU A 1 127 ? -20.132 3.833 40.887 1.00 97.06 127 LEU A C 1
ATOM 890 O O . LEU A 1 127 ? -19.467 3.737 39.855 1.00 97.06 127 LEU A O 1
ATOM 894 N N . ALA A 1 128 ? -21.408 4.227 40.866 1.00 96.88 128 ALA A N 1
ATOM 895 C CA . ALA A 1 128 ? -22.078 4.643 39.638 1.00 96.88 128 ALA A CA 1
ATOM 896 C C . ALA A 1 128 ? -21.430 5.913 39.055 1.00 96.88 128 ALA A C 1
ATOM 898 O O . ALA A 1 128 ? -21.145 5.979 37.862 1.00 96.88 128 ALA A O 1
ATOM 899 N N . LYS A 1 129 ? -21.094 6.904 39.888 1.00 95.19 129 LYS A N 1
ATOM 900 C CA . LYS A 1 129 ? -20.376 8.104 39.430 1.00 95.19 129 LYS A CA 1
ATOM 901 C C . LYS A 1 129 ? -19.014 7.762 38.812 1.00 95.19 129 LYS A C 1
ATOM 903 O O . LYS A 1 129 ? -18.735 8.210 37.703 1.00 95.19 129 LYS A O 1
ATOM 908 N N . GLN A 1 130 ? -18.218 6.925 39.476 1.00 97.00 130 GLN A N 1
ATOM 909 C CA . GLN A 1 130 ? -16.926 6.453 38.959 1.00 97.00 130 GLN A CA 1
ATOM 910 C C . GLN A 1 130 ? -17.075 5.665 37.653 1.00 97.00 130 GLN A C 1
ATOM 912 O O . GLN A 1 130 ? -16.267 5.818 36.740 1.00 97.00 130 GLN A O 1
ATOM 917 N N . THR A 1 131 ? -18.126 4.849 37.540 1.00 96.81 131 THR A N 1
ATOM 918 C CA . THR A 1 131 ? -18.423 4.098 36.314 1.0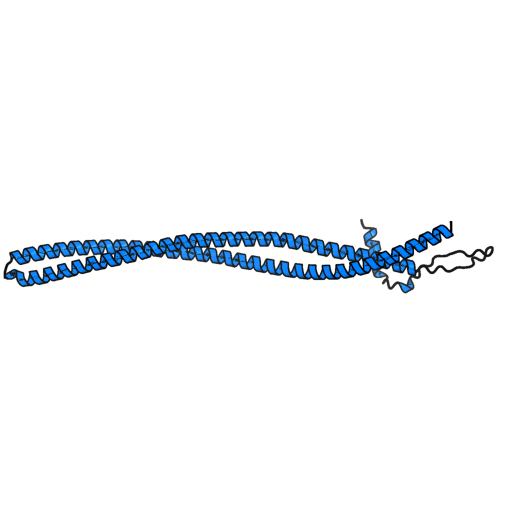0 96.81 131 THR A CA 1
ATOM 919 C C . THR A 1 131 ? -18.716 5.045 35.154 1.00 96.81 131 THR A C 1
ATOM 921 O O . THR A 1 131 ? -18.167 4.856 34.074 1.00 96.81 131 THR A O 1
ATOM 924 N N . THR A 1 132 ? -19.519 6.090 35.374 1.00 95.44 132 THR A N 1
ATOM 925 C CA . THR A 1 132 ? -19.810 7.100 34.345 1.00 95.44 132 THR A CA 1
ATOM 926 C C . THR A 1 132 ? -18.537 7.812 33.882 1.00 95.44 132 THR A C 1
ATOM 928 O O . THR A 1 132 ? -18.279 7.875 32.682 1.00 95.44 132 THR A O 1
ATOM 931 N N . GLU A 1 133 ? -17.702 8.265 34.821 1.00 95.94 133 GLU A N 1
ATOM 932 C CA . GLU A 1 133 ? -16.419 8.914 34.513 1.00 95.94 133 GLU A CA 1
ATOM 933 C C . GLU A 1 133 ? -15.495 7.998 33.690 1.00 95.94 133 GLU A C 1
ATOM 935 O O . GLU A 1 133 ? -14.900 8.432 32.704 1.00 95.94 133 GLU A O 1
ATOM 940 N N . ALA A 1 134 ? -15.421 6.710 34.039 1.00 97.06 134 ALA A N 1
ATOM 941 C CA . ALA A 1 134 ? -14.644 5.731 33.284 1.00 97.06 134 ALA A CA 1
ATOM 942 C C . ALA A 1 134 ? -15.219 5.485 31.878 1.00 97.06 134 ALA A C 1
ATOM 944 O O . ALA A 1 134 ? -14.460 5.386 30.912 1.00 97.06 134 ALA A O 1
ATOM 945 N N . THR A 1 135 ? -16.549 5.412 31.734 1.00 96.75 135 THR A N 1
ATOM 946 C CA . THR A 1 135 ? -17.181 5.254 30.414 1.00 96.75 135 THR A CA 1
ATOM 947 C C . THR A 1 135 ? -16.959 6.459 29.506 1.00 96.75 135 THR A C 1
ATOM 949 O O . THR A 1 135 ? -16.785 6.270 28.302 1.00 96.75 135 THR A O 1
ATOM 952 N N . ASP A 1 136 ? -16.902 7.672 30.059 1.00 95.69 136 ASP A N 1
ATOM 953 C CA . ASP A 1 136 ? -16.629 8.888 29.289 1.00 95.69 136 ASP A CA 1
ATOM 954 C C . ASP A 1 136 ? -15.189 8.903 28.745 1.00 95.69 136 ASP A C 1
ATOM 956 O O . ASP A 1 136 ? -14.991 9.173 27.557 1.00 95.69 136 ASP A O 1
ATOM 960 N N . ASP A 1 137 ? -14.186 8.524 29.551 1.00 97.00 137 ASP A N 1
ATOM 961 C CA . ASP A 1 137 ? -12.801 8.381 29.063 1.00 97.00 137 ASP A CA 1
ATOM 962 C C . ASP A 1 137 ? -12.697 7.279 27.995 1.00 97.00 137 ASP A C 1
ATOM 964 O O . ASP A 1 137 ? -12.101 7.486 26.935 1.00 97.00 137 ASP A O 1
ATOM 968 N N . MET A 1 138 ? -13.348 6.126 28.206 1.00 96.94 138 MET A N 1
ATOM 969 C CA . MET A 1 138 ? -13.402 5.059 27.198 1.00 96.94 138 MET A CA 1
ATOM 970 C C . MET A 1 138 ? -14.032 5.538 25.885 1.00 96.94 138 MET A C 1
ATOM 972 O O . MET A 1 138 ? -13.529 5.202 24.808 1.00 96.94 138 MET A O 1
ATOM 976 N N . LYS A 1 139 ? -15.099 6.342 25.952 1.00 96.81 139 LYS A N 1
ATOM 977 C CA . LYS A 1 139 ? -15.752 6.926 24.776 1.00 96.81 139 LYS A CA 1
ATOM 978 C C . LYS A 1 139 ? -14.783 7.798 23.982 1.00 96.81 139 LYS A C 1
ATOM 980 O O . LYS A 1 139 ? -14.699 7.648 22.763 1.00 96.81 139 LYS A O 1
ATOM 985 N N . GLU A 1 140 ? -14.014 8.654 24.653 1.00 96.94 140 GLU A N 1
ATOM 986 C CA . GLU A 1 140 ? -12.993 9.484 24.006 1.00 96.94 140 GLU A CA 1
ATOM 987 C C . GLU A 1 140 ? -11.936 8.626 23.290 1.00 96.94 140 GLU A C 1
ATOM 989 O O . GLU A 1 140 ? -11.613 8.877 22.125 1.00 96.94 140 GLU A O 1
ATOM 994 N N . LYS A 1 141 ? -11.440 7.560 23.937 1.00 97.00 141 LYS A N 1
ATOM 995 C CA . LYS A 1 141 ? -10.463 6.652 23.311 1.00 97.00 141 LYS A CA 1
ATOM 996 C C . LYS A 1 141 ? -11.025 5.976 22.063 1.00 97.00 141 LYS A C 1
ATOM 998 O O . LYS A 1 141 ? -10.324 5.888 21.055 1.00 97.00 141 LYS A O 1
ATOM 1003 N N . ILE A 1 142 ? -12.276 5.517 22.107 1.00 97.25 142 ILE A N 1
ATOM 1004 C CA . ILE A 1 142 ? -12.920 4.840 20.974 1.00 97.25 142 ILE A CA 1
ATOM 1005 C C . ILE A 1 142 ? -13.146 5.791 19.797 1.00 97.25 142 ILE A C 1
ATOM 1007 O O . ILE A 1 142 ? -12.865 5.410 18.660 1.00 97.25 142 ILE A O 1
ATOM 1011 N N . ILE A 1 143 ? -13.531 7.045 20.049 1.00 96.69 143 ILE A N 1
ATOM 1012 C CA . ILE A 1 143 ? -13.594 8.085 19.007 1.00 96.69 143 ILE A CA 1
ATOM 1013 C C . ILE A 1 143 ? -12.213 8.292 18.366 1.00 96.69 143 ILE A C 1
ATOM 1015 O O . ILE A 1 143 ? -12.098 8.411 17.142 1.00 96.69 143 ILE A O 1
ATOM 1019 N N . GLY A 1 144 ? -11.148 8.279 19.172 1.00 97.44 144 GLY A N 1
ATOM 1020 C CA . GLY A 1 144 ? -9.771 8.321 18.680 1.00 97.44 144 GLY A CA 1
ATOM 1021 C C . GLY A 1 144 ? -9.436 7.146 17.754 1.00 97.44 144 GLY A C 1
ATOM 1022 O O . GLY A 1 144 ? -8.881 7.350 16.674 1.00 97.44 144 GLY A O 1
ATOM 1023 N N . VAL A 1 145 ? -9.822 5.921 18.125 1.00 97.50 145 VAL A N 1
ATOM 1024 C CA . VAL A 1 145 ? -9.629 4.721 17.290 1.00 97.50 145 VAL A CA 1
ATOM 1025 C C . VAL A 1 145 ? -10.385 4.836 15.963 1.00 97.50 145 VAL A C 1
ATOM 1027 O O . VAL A 1 145 ? -9.796 4.590 14.912 1.00 97.50 145 VAL A O 1
ATOM 1030 N N . GLN A 1 146 ? -11.650 5.264 15.984 1.00 95.88 146 GLN A N 1
ATOM 1031 C CA . GLN A 1 146 ? -12.467 5.457 14.777 1.00 95.88 146 GLN A CA 1
ATOM 1032 C C . GLN A 1 146 ? -11.865 6.506 13.834 1.00 95.88 146 GLN A C 1
ATOM 1034 O O . GLN A 1 146 ? -11.777 6.295 12.619 1.00 95.88 146 GLN A O 1
ATOM 1039 N N . THR A 1 147 ? -11.405 7.624 14.399 1.00 97.62 147 THR A N 1
ATOM 1040 C CA . THR A 1 147 ? -10.760 8.707 13.647 1.00 97.62 147 THR A CA 1
ATOM 1041 C C . THR A 1 147 ? -9.469 8.218 12.996 1.00 97.62 147 THR A C 1
ATOM 1043 O O . THR A 1 147 ? -9.253 8.441 11.805 1.00 97.62 147 THR A O 1
ATOM 1046 N N . ASN A 1 148 ? -8.639 7.484 13.742 1.00 97.38 148 ASN A N 1
ATOM 1047 C CA . ASN A 1 148 ? -7.389 6.925 13.231 1.00 97.38 148 ASN A CA 1
ATOM 1048 C C . ASN A 1 148 ? -7.626 5.870 12.144 1.00 97.38 148 ASN A C 1
ATOM 1050 O O . ASN A 1 148 ? -6.926 5.882 11.135 1.00 97.38 148 ASN A O 1
ATOM 1054 N N . ALA A 1 149 ? -8.624 4.995 12.306 1.00 97.25 149 ALA A N 1
ATOM 1055 C CA . ALA A 1 149 ? -8.994 4.010 11.291 1.00 97.25 149 ALA A CA 1
ATOM 1056 C C . ALA A 1 149 ? -9.448 4.692 9.988 1.00 97.25 149 ALA A C 1
ATOM 1058 O O . ALA A 1 149 ? -8.978 4.345 8.905 1.00 97.25 149 ALA A O 1
ATOM 1059 N N . THR A 1 150 ? -10.289 5.724 10.094 1.00 96.56 150 THR A N 1
ATOM 1060 C CA . THR A 1 150 ? -10.750 6.515 8.940 1.00 96.56 150 THR A CA 1
ATOM 1061 C C . THR A 1 150 ? -9.591 7.250 8.261 1.00 96.56 150 THR A C 1
ATOM 1063 O O . THR A 1 150 ? -9.452 7.211 7.038 1.00 96.56 150 THR A O 1
ATOM 1066 N N . GLY A 1 151 ? -8.708 7.875 9.045 1.00 97.81 151 GLY A N 1
ATOM 1067 C CA . GLY A 1 151 ? -7.506 8.529 8.529 1.00 97.81 151 GLY A CA 1
ATOM 1068 C C . GLY A 1 151 ? -6.543 7.553 7.846 1.00 97.81 151 GLY A C 1
ATOM 1069 O O . GLY A 1 151 ? -5.948 7.887 6.821 1.00 97.81 151 GLY A O 1
ATOM 1070 N N . ALA A 1 152 ? -6.417 6.328 8.365 1.00 97.50 152 ALA A N 1
ATOM 1071 C CA . ALA A 1 152 ? -5.624 5.274 7.743 1.00 97.50 152 ALA A CA 1
ATOM 1072 C C . ALA A 1 152 ? -6.195 4.869 6.376 1.00 97.50 152 ALA A C 1
ATOM 1074 O O . ALA A 1 152 ? -5.431 4.804 5.416 1.00 97.50 152 ALA A O 1
ATOM 1075 N N . ILE A 1 153 ? -7.516 4.677 6.258 1.00 97.25 153 ILE A N 1
ATOM 1076 C CA . ILE A 1 153 ? -8.183 4.368 4.979 1.00 97.25 153 ILE A CA 1
ATOM 1077 C C . ILE A 1 153 ? -7.886 5.453 3.938 1.00 97.25 153 ILE A C 1
ATOM 1079 O O . ILE A 1 153 ? -7.421 5.138 2.846 1.00 97.25 153 ILE A O 1
ATOM 1083 N N . PHE A 1 154 ? -8.045 6.728 4.298 1.00 97.38 154 PHE A N 1
ATOM 1084 C CA . PHE A 1 154 ? -7.747 7.847 3.399 1.00 97.38 154 PHE A CA 1
ATOM 1085 C C . PHE A 1 154 ? -6.284 7.864 2.918 1.00 97.38 154 PHE A C 1
ATOM 1087 O O . PHE A 1 154 ? -5.996 8.133 1.751 1.00 97.38 154 PHE A O 1
ATOM 1094 N N . ASN A 1 155 ? -5.331 7.561 3.801 1.00 97.69 155 ASN A N 1
ATOM 1095 C CA . ASN A 1 155 ? -3.922 7.469 3.413 1.00 97.69 155 ASN A CA 1
ATOM 1096 C C . ASN A 1 155 ? -3.647 6.255 2.512 1.00 97.69 155 ASN A C 1
ATOM 1098 O O . ASN A 1 155 ? -2.854 6.359 1.578 1.00 97.69 155 ASN A O 1
ATOM 1102 N N . ILE A 1 156 ? -4.316 5.125 2.750 1.00 97.25 156 ILE A N 1
ATOM 1103 C CA . ILE A 1 156 ? -4.214 3.926 1.908 1.00 97.25 156 ILE A CA 1
ATOM 1104 C C . ILE A 1 156 ? -4.775 4.188 0.506 1.00 97.25 156 ILE A C 1
ATOM 1106 O O . ILE A 1 156 ? -4.181 3.743 -0.476 1.00 97.25 156 ILE A O 1
ATOM 1110 N N . GLU A 1 157 ? -5.860 4.952 0.379 1.00 96.25 157 GLU A N 1
ATOM 1111 C CA . GLU A 1 157 ? -6.389 5.379 -0.923 1.00 96.25 157 GLU A CA 1
ATOM 1112 C C . GLU A 1 157 ? -5.351 6.192 -1.706 1.00 96.25 157 GLU A C 1
ATOM 1114 O O . GLU A 1 157 ? -5.082 5.893 -2.868 1.00 96.25 157 GLU A O 1
ATOM 1119 N N . LYS A 1 158 ? -4.675 7.150 -1.057 1.00 97.19 158 LYS A N 1
ATOM 1120 C CA . LYS A 1 158 ? -3.578 7.905 -1.689 1.00 97.19 158 LYS A CA 1
ATOM 1121 C C . LYS A 1 158 ? -2.425 7.008 -2.132 1.00 97.19 158 LYS A C 1
ATOM 1123 O O . LYS A 1 158 ? -1.901 7.187 -3.228 1.00 97.19 158 LYS A O 1
ATOM 1128 N N . ILE A 1 159 ? -2.029 6.051 -1.293 1.00 96.19 159 ILE A N 1
ATOM 1129 C CA . ILE A 1 159 ? -0.986 5.073 -1.631 1.00 96.19 159 ILE A CA 1
ATOM 1130 C C . ILE A 1 159 ? -1.413 4.238 -2.843 1.00 96.19 159 ILE A C 1
ATOM 1132 O O . ILE A 1 159 ? -0.608 4.011 -3.741 1.00 96.19 159 ILE A O 1
ATOM 1136 N N . THR A 1 160 ? -2.683 3.839 -2.910 1.00 96.50 160 THR A N 1
ATOM 1137 C CA . THR A 1 160 ? -3.235 3.076 -4.038 1.00 96.50 160 THR A CA 1
ATOM 1138 C C . THR A 1 160 ? -3.139 3.867 -5.344 1.00 96.50 160 THR A C 1
ATOM 1140 O O . THR A 1 160 ? -2.724 3.310 -6.358 1.00 96.50 160 THR A O 1
ATOM 1143 N N . THR A 1 161 ? -3.427 5.173 -5.319 1.00 97.00 161 THR A N 1
ATOM 1144 C CA . THR A 1 161 ? -3.227 6.057 -6.480 1.00 97.00 161 THR A CA 1
ATOM 1145 C C . THR A 1 161 ? -1.761 6.110 -6.910 1.00 97.00 161 THR A C 1
ATOM 1147 O O . THR A 1 161 ? -1.465 5.925 -8.085 1.00 97.00 161 THR A O 1
ATOM 1150 N N . ILE A 1 162 ? -0.829 6.281 -5.966 1.00 96.94 162 ILE A N 1
ATOM 1151 C CA . ILE A 1 162 ? 0.614 6.315 -6.265 1.00 96.94 162 ILE A CA 1
ATOM 1152 C C . ILE A 1 162 ? 1.082 4.996 -6.901 1.00 96.94 162 ILE A C 1
ATOM 1154 O O . ILE A 1 162 ? 1.875 5.004 -7.841 1.00 96.94 162 ILE A O 1
ATOM 1158 N N . ILE A 1 163 ? 0.587 3.857 -6.413 1.00 96.81 163 ILE A N 1
ATOM 1159 C CA . ILE A 1 163 ? 0.903 2.536 -6.973 1.00 96.81 163 ILE A CA 1
ATOM 1160 C C . ILE A 1 163 ? 0.353 2.399 -8.399 1.00 96.81 163 ILE A C 1
ATOM 1162 O O . ILE A 1 163 ? 1.042 1.865 -9.271 1.00 96.81 163 ILE A O 1
ATOM 1166 N N . ALA A 1 164 ? -0.861 2.893 -8.655 1.00 95.25 164 ALA A N 1
ATOM 1167 C CA . ALA A 1 164 ? -1.448 2.893 -9.992 1.00 95.25 164 ALA A CA 1
ATOM 1168 C C . ALA A 1 164 ? -0.624 3.749 -10.969 1.00 95.25 164 ALA A C 1
ATOM 1170 O O . ALA A 1 164 ? -0.306 3.292 -12.069 1.00 95.25 164 ALA A O 1
ATOM 1171 N N . ASP A 1 165 ? -0.199 4.940 -10.545 1.00 96.69 165 ASP A N 1
ATOM 1172 C CA . ASP A 1 165 ? 0.675 5.810 -11.336 1.00 96.69 165 ASP A CA 1
ATOM 1173 C C . ASP A 1 165 ? 2.022 5.137 -11.632 1.00 96.69 165 ASP A C 1
ATOM 1175 O O . ASP A 1 165 ? 2.492 5.156 -12.772 1.00 96.69 165 ASP A O 1
ATOM 1179 N N . ALA A 1 166 ? 2.615 4.458 -10.645 1.00 95.31 166 ALA A N 1
ATOM 1180 C CA . ALA A 1 166 ? 3.827 3.669 -10.848 1.00 95.31 166 ALA A CA 1
ATOM 1181 C C . ALA A 1 166 ? 3.617 2.542 -11.877 1.00 95.31 166 ALA A C 1
ATOM 1183 O O . ALA A 1 166 ? 4.466 2.333 -12.742 1.00 95.31 166 ALA A O 1
ATOM 1184 N N . GLY A 1 167 ? 2.475 1.846 -11.836 1.00 93.44 167 GLY A N 1
ATOM 1185 C CA . GLY A 1 167 ? 2.113 0.832 -12.833 1.00 93.44 167 GLY A CA 1
ATOM 1186 C C . GLY A 1 167 ? 1.987 1.396 -14.256 1.00 93.44 167 GLY A C 1
ATOM 1187 O O . GLY A 1 167 ? 2.450 0.772 -15.217 1.00 93.44 167 GLY A O 1
ATOM 1188 N N . ASN A 1 168 ? 1.436 2.604 -14.399 1.00 94.81 168 ASN A N 1
ATOM 1189 C CA . ASN A 1 168 ? 1.353 3.301 -15.686 1.00 94.81 168 ASN A CA 1
ATOM 1190 C C . ASN A 1 168 ? 2.743 3.678 -16.219 1.00 94.81 168 ASN A C 1
ATOM 1192 O O . ASN A 1 168 ? 3.030 3.461 -17.396 1.00 94.81 168 ASN A O 1
ATOM 1196 N N . ILE A 1 169 ? 3.635 4.176 -15.357 1.00 95.38 169 ILE A N 1
ATOM 1197 C CA . ILE A 1 169 ? 5.024 4.487 -15.730 1.00 95.38 169 ILE A CA 1
ATOM 1198 C C . ILE A 1 169 ? 5.735 3.234 -16.249 1.00 95.38 169 ILE A C 1
ATOM 1200 O O . ILE A 1 169 ? 6.381 3.284 -17.292 1.00 95.38 169 ILE A O 1
ATOM 1204 N N . VAL A 1 170 ? 5.578 2.098 -15.566 1.00 95.38 170 VAL A N 1
ATOM 1205 C CA . VAL A 1 170 ? 6.174 0.824 -15.992 1.00 95.38 170 VAL A CA 1
ATOM 1206 C C . VAL A 1 170 ? 5.640 0.372 -17.356 1.00 95.38 170 VAL A C 1
ATOM 1208 O O . VAL A 1 170 ? 6.407 -0.113 -18.184 1.00 95.38 170 VAL A O 1
ATOM 1211 N N . THR A 1 171 ? 4.352 0.585 -17.629 1.00 93.12 171 THR A N 1
ATOM 1212 C CA . THR A 1 171 ? 3.746 0.280 -18.938 1.00 93.12 171 THR A CA 1
ATOM 1213 C C . THR A 1 171 ? 4.329 1.157 -20.053 1.00 93.12 171 THR A C 1
ATOM 1215 O O . THR A 1 171 ? 4.653 0.662 -21.134 1.00 93.12 171 THR A O 1
ATOM 1218 N N . ASN A 1 172 ? 4.541 2.446 -19.779 1.00 95.88 172 ASN A N 1
ATOM 1219 C CA . ASN A 1 172 ? 5.189 3.358 -20.725 1.00 95.88 172 ASN A CA 1
ATOM 1220 C C . ASN A 1 172 ? 6.652 2.966 -20.978 1.00 95.88 172 ASN A C 1
ATOM 1222 O O . ASN A 1 172 ? 7.108 3.008 -22.117 1.00 95.88 172 ASN A O 1
ATOM 1226 N N . ILE A 1 173 ? 7.374 2.539 -19.936 1.00 94.69 173 ILE A N 1
ATOM 1227 C CA . ILE A 1 173 ? 8.742 2.020 -20.066 1.00 94.69 173 ILE A CA 1
ATOM 1228 C C . ILE A 1 173 ? 8.759 0.779 -20.963 1.00 94.69 173 ILE A C 1
ATOM 1230 O O . ILE A 1 173 ? 9.589 0.707 -21.861 1.00 94.69 173 ILE A O 1
ATOM 1234 N N . ALA A 1 174 ? 7.836 -0.167 -20.773 1.00 91.38 174 ALA A N 1
ATOM 1235 C CA . ALA A 1 174 ? 7.751 -1.359 -21.618 1.00 91.38 174 ALA A CA 1
ATOM 1236 C C . ALA A 1 174 ? 7.534 -1.003 -23.100 1.00 91.38 174 ALA A C 1
ATOM 1238 O O . ALA A 1 174 ? 8.215 -1.544 -23.965 1.00 91.38 174 ALA A O 1
ATOM 1239 N N . THR A 1 175 ? 6.667 -0.025 -23.380 1.00 94.50 175 THR A N 1
ATOM 1240 C CA . THR A 1 175 ? 6.442 0.476 -24.748 1.00 94.50 175 THR A CA 1
ATOM 1241 C C . THR A 1 175 ? 7.716 1.102 -25.331 1.00 94.50 175 THR A C 1
ATOM 1243 O O . THR A 1 175 ? 8.118 0.781 -26.446 1.00 94.50 175 THR A O 1
ATOM 1246 N N . ALA A 1 176 ? 8.410 1.942 -24.557 1.00 95.62 176 ALA A N 1
ATOM 1247 C CA . ALA A 1 176 ? 9.660 2.569 -24.991 1.00 95.62 176 ALA A CA 1
ATOM 1248 C C . ALA A 1 176 ? 10.781 1.545 -25.256 1.00 95.62 176 ALA A C 1
ATOM 1250 O O . ALA A 1 176 ? 11.602 1.741 -26.148 1.00 95.62 176 ALA A O 1
ATOM 1251 N N . ILE A 1 177 ? 10.814 0.441 -24.507 1.00 95.88 177 ILE A N 1
ATOM 1252 C CA . ILE A 1 177 ? 11.761 -0.665 -24.708 1.00 95.88 177 ILE A CA 1
ATOM 1253 C C . ILE A 1 177 ? 11.493 -1.388 -26.027 1.00 95.88 177 ILE A C 1
ATOM 1255 O O . ILE A 1 177 ? 12.446 -1.728 -26.727 1.00 95.88 177 ILE A O 1
ATOM 1259 N N . GLU A 1 178 ? 10.228 -1.613 -26.389 1.00 91.50 178 GLU A N 1
ATOM 1260 C CA . GLU A 1 178 ? 9.870 -2.210 -27.682 1.00 91.50 178 GLU A CA 1
ATOM 1261 C C . GLU A 1 178 ? 10.342 -1.325 -28.845 1.00 91.50 178 GLU A C 1
ATOM 1263 O O . GLU A 1 178 ? 10.982 -1.816 -29.779 1.00 91.50 178 GLU A O 1
ATOM 1268 N N . GLU A 1 179 ? 10.120 -0.010 -28.751 1.00 94.69 179 GLU A N 1
ATOM 1269 C CA . GLU A 1 179 ? 10.607 0.964 -29.735 1.00 94.69 179 GLU A CA 1
ATOM 1270 C C . GLU A 1 179 ? 12.143 0.987 -29.812 1.00 94.69 179 GLU A C 1
ATOM 1272 O O . GLU A 1 179 ? 12.719 0.910 -30.900 1.00 94.69 179 GLU A O 1
ATOM 1277 N N . GLN A 1 180 ? 12.831 1.029 -28.666 1.00 93.19 180 GLN A N 1
ATOM 1278 C CA . GLN A 1 180 ? 14.296 0.991 -28.607 1.00 93.19 180 GLN A CA 1
ATOM 1279 C C . GLN A 1 180 ? 14.868 -0.311 -29.173 1.00 93.19 180 GLN A C 1
ATOM 1281 O O . GLN A 1 180 ? 15.894 -0.282 -29.857 1.00 93.19 180 GLN A O 1
ATOM 1286 N N . SER A 1 181 ? 14.212 -1.446 -28.927 1.00 94.56 181 SER A N 1
ATOM 1287 C CA . SER A 1 181 ? 14.615 -2.744 -29.471 1.00 94.56 181 SER A CA 1
ATOM 1288 C C . SER A 1 181 ? 14.540 -2.756 -30.999 1.00 94.56 181 SER A C 1
ATOM 1290 O O . SER A 1 181 ? 15.490 -3.195 -31.653 1.00 94.56 181 SER A O 1
ATOM 1292 N N . ALA A 1 182 ? 13.466 -2.205 -31.575 1.00 94.00 182 ALA A N 1
ATOM 1293 C CA . ALA A 1 182 ? 13.321 -2.073 -33.023 1.00 94.00 182 ALA A CA 1
ATOM 1294 C C . ALA A 1 182 ? 14.432 -1.197 -33.628 1.00 94.00 182 ALA A C 1
ATOM 1296 O O . ALA A 1 182 ? 15.124 -1.635 -34.545 1.00 94.00 182 ALA A O 1
ATOM 1297 N N . VAL A 1 183 ? 14.682 -0.014 -33.056 1.00 93.75 183 VAL A N 1
ATOM 1298 C CA . VAL A 1 183 ? 15.741 0.896 -33.533 1.00 93.75 183 VAL A CA 1
ATOM 1299 C C . VAL A 1 183 ? 17.125 0.252 -33.432 1.00 93.75 183 VAL A C 1
ATOM 1301 O O . VAL A 1 183 ? 17.929 0.356 -34.355 1.00 93.75 183 VAL A O 1
ATOM 1304 N N . THR A 1 184 ? 17.409 -0.451 -32.336 1.00 92.56 184 THR A N 1
ATOM 1305 C CA . THR A 1 184 ? 18.700 -1.128 -32.127 1.00 92.56 184 THR A CA 1
ATOM 1306 C C . THR A 1 184 ? 18.922 -2.217 -33.176 1.00 92.56 184 THR A C 1
ATOM 1308 O O . THR A 1 184 ? 20.023 -2.350 -33.713 1.00 92.56 184 THR A O 1
ATOM 1311 N N . LYS A 1 185 ? 17.865 -2.952 -33.540 1.00 89.88 185 LYS A N 1
ATOM 1312 C CA . LYS A 1 185 ? 17.907 -3.950 -34.612 1.00 89.88 185 LYS A CA 1
ATOM 1313 C C . LYS A 1 185 ? 18.156 -3.317 -35.984 1.00 89.88 185 LYS A C 1
ATOM 1315 O O . LYS A 1 185 ? 18.977 -3.837 -36.739 1.00 89.88 185 LYS A O 1
ATOM 1320 N N . ASP A 1 186 ? 17.506 -2.196 -36.286 1.00 90.75 186 ASP A N 1
ATOM 1321 C CA . ASP A 1 186 ? 17.709 -1.475 -37.547 1.00 90.75 186 ASP A CA 1
ATOM 1322 C C . ASP A 1 186 ? 19.147 -0.951 -37.667 1.00 90.75 186 ASP A C 1
ATOM 1324 O O . ASP A 1 186 ? 19.772 -1.076 -38.722 1.00 90.75 186 ASP A O 1
ATOM 1328 N N . VAL A 1 187 ? 19.719 -0.436 -36.571 1.00 88.44 187 VAL A N 1
ATOM 1329 C CA . VAL A 1 187 ? 21.126 -0.005 -36.515 1.00 88.44 187 VAL A CA 1
ATOM 1330 C C . VAL A 1 187 ? 22.074 -1.185 -36.725 1.00 88.44 187 VAL A C 1
ATOM 1332 O O . VAL A 1 187 ? 23.010 -1.077 -37.521 1.00 88.44 187 VAL A O 1
ATOM 1335 N N . ALA A 1 188 ? 21.820 -2.327 -36.078 1.00 86.62 188 ALA A N 1
ATOM 1336 C CA . ALA A 1 188 ? 22.610 -3.541 -36.284 1.00 86.62 188 ALA A CA 1
ATOM 1337 C C . ALA A 1 188 ? 22.584 -3.980 -37.759 1.00 86.62 188 ALA A C 1
ATOM 1339 O O . ALA A 1 188 ? 23.626 -4.278 -38.348 1.00 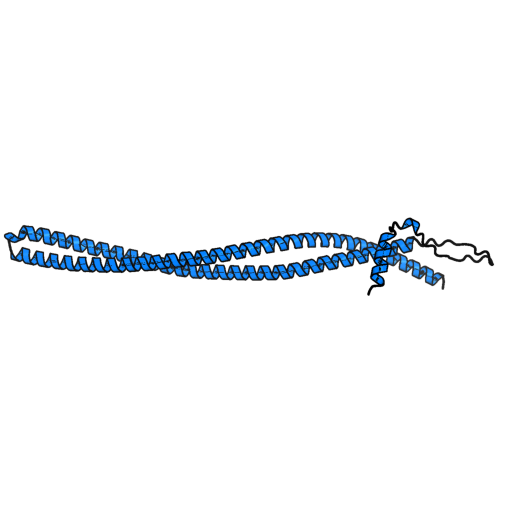86.62 188 ALA A O 1
ATOM 1340 N N . GLN A 1 189 ? 21.407 -3.963 -38.389 1.00 82.56 189 GLN A N 1
ATOM 1341 C CA . GLN A 1 189 ? 21.246 -4.336 -39.793 1.00 82.56 189 GLN A CA 1
ATOM 1342 C C . GLN A 1 189 ? 21.933 -3.340 -40.742 1.00 82.56 189 GLN A C 1
ATOM 1344 O O . GLN A 1 189 ? 22.641 -3.753 -41.668 1.00 82.56 189 GLN A O 1
ATOM 1349 N N . ALA A 1 190 ? 21.798 -2.035 -40.497 1.00 81.75 190 ALA A N 1
ATOM 1350 C CA . ALA A 1 190 ? 22.500 -1.004 -41.258 1.00 81.75 190 ALA A CA 1
ATOM 1351 C C . ALA A 1 190 ? 24.023 -1.188 -41.174 1.00 81.75 190 ALA A C 1
ATOM 1353 O O . ALA A 1 190 ? 24.713 -1.115 -42.191 1.00 81.75 190 ALA A O 1
ATOM 1354 N N . ASN A 1 191 ? 24.539 -1.523 -39.989 1.00 78.44 191 ASN A N 1
ATOM 1355 C CA . ASN A 1 191 ? 25.957 -1.783 -39.776 1.00 78.44 191 ASN A CA 1
ATOM 1356 C C . ASN A 1 191 ? 26.466 -2.953 -40.643 1.00 78.44 191 ASN A C 1
ATOM 1358 O O . ASN A 1 191 ? 27.430 -2.798 -41.393 1.00 78.44 191 ASN A O 1
ATOM 1362 N N . THR A 1 192 ? 25.757 -4.091 -40.651 1.00 73.56 192 THR A N 1
ATOM 1363 C CA . THR A 1 192 ? 26.115 -5.240 -41.513 1.00 73.56 192 THR A CA 1
ATOM 1364 C C . THR A 1 192 ? 26.108 -4.897 -43.007 1.00 73.56 192 THR A C 1
ATOM 1366 O O . THR A 1 192 ? 26.977 -5.346 -43.757 1.00 73.56 192 THR A O 1
ATOM 1369 N N . THR A 1 193 ? 25.177 -4.041 -43.438 1.00 68.81 193 THR A N 1
ATOM 1370 C CA . THR A 1 193 ? 25.086 -3.592 -44.833 1.00 68.81 193 THR A CA 1
ATOM 1371 C C . THR A 1 193 ? 26.320 -2.779 -45.226 1.00 68.81 193 THR A C 1
ATOM 1373 O O . THR A 1 193 ? 26.906 -3.024 -46.279 1.00 68.81 193 THR A O 1
ATOM 1376 N N . ILE A 1 194 ? 26.782 -1.857 -44.377 1.00 62.00 194 ILE A N 1
ATOM 1377 C CA . ILE A 1 194 ? 27.945 -1.016 -44.696 1.00 62.00 194 ILE A CA 1
ATOM 1378 C C . ILE A 1 194 ? 29.243 -1.837 -44.692 1.00 62.00 194 ILE A C 1
ATOM 1380 O O . ILE A 1 194 ? 30.090 -1.645 -45.566 1.00 62.00 194 ILE A O 1
ATOM 1384 N N . VAL A 1 195 ? 29.377 -2.814 -43.788 1.00 62.50 195 VAL A N 1
ATOM 1385 C CA . VAL A 1 195 ? 30.513 -3.753 -43.802 1.00 62.50 195 VAL A CA 1
ATOM 1386 C C . VAL A 1 195 ? 30.591 -4.505 -45.141 1.00 62.50 195 VAL A C 1
ATOM 1388 O O . VAL A 1 195 ? 31.673 -4.606 -45.720 1.00 62.50 195 VAL A O 1
ATOM 1391 N N . SER A 1 196 ? 29.457 -4.948 -45.699 1.00 63.47 196 SER A N 1
ATOM 1392 C CA . SER A 1 196 ? 29.425 -5.622 -47.011 1.00 63.47 196 SER A CA 1
ATOM 1393 C C . SER A 1 196 ? 29.869 -4.722 -48.181 1.00 63.47 196 SER A C 1
ATOM 1395 O O . SER A 1 196 ? 30.545 -5.176 -49.112 1.00 63.47 196 SER A O 1
ATOM 1397 N N . VAL 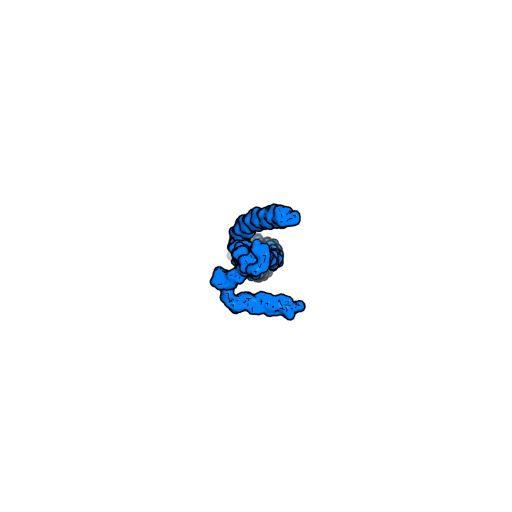A 1 197 ? 29.579 -3.417 -48.110 1.00 62.38 197 VAL A N 1
ATOM 1398 C CA . VAL A 1 197 ? 30.066 -2.418 -49.078 1.00 62.38 197 VAL A CA 1
ATOM 1399 C C . VAL A 1 197 ? 31.586 -2.267 -48.977 1.00 62.38 197 VAL A C 1
ATOM 1401 O O . VAL A 1 197 ? 32.266 -2.198 -50.002 1.00 62.38 197 VAL A O 1
ATOM 1404 N N . GLY A 1 198 ? 32.138 -2.289 -47.760 1.00 58.50 198 GLY A N 1
ATOM 1405 C CA . GLY A 1 198 ? 33.584 -2.240 -47.547 1.00 58.50 198 GLY A CA 1
ATOM 1406 C C . GLY A 1 198 ? 34.325 -3.417 -48.188 1.00 58.50 198 GLY A C 1
ATOM 1407 O O . GLY A 1 198 ? 35.338 -3.222 -48.860 1.00 58.50 198 GLY A O 1
ATOM 1408 N N . TRP A 1 199 ? 33.771 -4.629 -48.081 1.00 57.72 199 TRP A N 1
ATOM 1409 C CA . TRP A 1 199 ? 34.335 -5.830 -48.712 1.00 57.72 199 TRP A CA 1
ATOM 1410 C C . TRP A 1 199 ? 34.320 -5.732 -50.241 1.00 57.72 199 TRP A C 1
ATOM 1412 O O . TRP A 1 199 ? 35.287 -6.109 -50.902 1.00 57.72 199 TRP A O 1
ATOM 1422 N N . THR A 1 200 ? 33.257 -5.155 -50.806 1.00 60.06 200 THR A N 1
ATOM 1423 C CA . THR A 1 200 ? 33.148 -4.914 -52.253 1.00 60.06 200 THR A CA 1
ATOM 1424 C C . THR A 1 200 ? 34.241 -3.959 -52.744 1.00 60.06 200 THR A C 1
ATOM 1426 O O . THR A 1 200 ? 34.873 -4.204 -53.773 1.00 60.06 200 THR A O 1
ATOM 1429 N N . ILE A 1 201 ? 34.521 -2.891 -51.994 1.00 58.50 201 ILE A N 1
ATOM 1430 C CA . ILE A 1 201 ? 35.564 -1.911 -52.334 1.00 58.50 201 ILE A CA 1
ATOM 1431 C C . ILE A 1 201 ? 36.967 -2.521 -52.212 1.00 58.50 201 ILE A C 1
ATOM 1433 O O . ILE A 1 201 ? 37.810 -2.296 -53.084 1.00 58.50 201 ILE A O 1
ATOM 1437 N N . GLN A 1 202 ? 37.211 -3.345 -51.191 1.00 54.09 202 GLN A N 1
ATOM 1438 C CA . GLN A 1 202 ? 38.475 -4.071 -51.059 1.00 54.09 202 GLN A CA 1
ATOM 1439 C C . GLN A 1 202 ? 38.681 -5.069 -52.210 1.00 54.09 202 GLN A C 1
ATOM 1441 O O . GLN A 1 202 ? 39.757 -5.103 -52.810 1.00 54.09 202 GLN A O 1
ATOM 1446 N N . GLY A 1 203 ? 37.639 -5.812 -52.593 1.00 59.62 203 GLY A N 1
ATOM 1447 C CA . GLY A 1 203 ? 37.677 -6.699 -53.758 1.00 59.62 203 GLY A CA 1
ATOM 1448 C C . GLY A 1 203 ? 37.989 -5.952 -55.062 1.00 59.62 203 GLY A C 1
ATOM 1449 O O . GLY A 1 203 ? 38.783 -6.421 -55.880 1.00 59.62 203 GLY A O 1
ATOM 1450 N N . LEU A 1 204 ? 37.449 -4.740 -55.240 1.00 54.19 204 LEU A N 1
ATOM 1451 C CA . LEU A 1 204 ? 37.777 -3.868 -56.375 1.00 54.19 204 LEU A CA 1
ATOM 1452 C C . LEU A 1 204 ? 39.247 -3.407 -56.366 1.00 54.19 204 LEU A C 1
ATOM 1454 O O . LEU A 1 204 ? 39.877 -3.347 -57.426 1.00 54.19 204 LEU A O 1
ATOM 1458 N N . ARG A 1 205 ? 39.822 -3.112 -55.193 1.00 51.78 205 ARG A N 1
ATOM 1459 C CA . ARG A 1 205 ? 41.245 -2.759 -55.039 1.00 51.78 205 ARG A CA 1
ATOM 1460 C C . ARG A 1 205 ? 42.161 -3.923 -55.422 1.00 51.78 205 ARG A C 1
ATOM 1462 O O . ARG A 1 205 ? 43.134 -3.728 -56.151 1.00 51.78 205 ARG A O 1
ATOM 1469 N N . GLU A 1 206 ? 41.851 -5.129 -54.963 1.00 50.56 206 GLU A N 1
ATOM 1470 C CA . GLU A 1 206 ? 42.645 -6.329 -55.254 1.00 50.56 206 GLU A CA 1
ATOM 1471 C C . GLU A 1 206 ? 42.529 -6.764 -56.722 1.00 50.56 206 GLU A C 1
ATOM 1473 O O . GLU A 1 206 ? 43.528 -7.144 -57.334 1.00 50.56 206 GLU A O 1
ATOM 1478 N N . SER A 1 207 ? 41.351 -6.594 -57.329 1.00 51.03 207 SER A N 1
ATOM 1479 C CA . SER A 1 207 ? 41.135 -6.745 -58.774 1.00 51.03 207 SER A CA 1
ATOM 1480 C C . SER A 1 207 ? 42.036 -5.813 -59.601 1.00 51.03 207 SER A C 1
ATOM 1482 O O . SER A 1 207 ? 42.676 -6.260 -60.556 1.00 51.03 207 SER A O 1
ATOM 1484 N N . LYS A 1 208 ? 42.190 -4.539 -59.199 1.00 44.09 208 LYS A N 1
ATOM 1485 C CA . LYS A 1 208 ? 43.091 -3.583 -59.875 1.00 44.09 208 LYS A CA 1
ATOM 1486 C C . LYS A 1 208 ? 44.580 -3.919 -59.718 1.00 44.09 208 LYS A C 1
ATOM 1488 O O . LYS A 1 208 ? 45.338 -3.711 -60.661 1.00 44.09 208 LYS A O 1
ATOM 1493 N N . LEU A 1 209 ? 45.006 -4.472 -58.578 1.00 44.59 209 LEU A N 1
ATOM 1494 C CA . LEU A 1 209 ? 46.390 -4.936 -58.366 1.00 44.59 209 LEU A CA 1
ATOM 1495 C C . LEU A 1 209 ? 46.717 -6.238 -59.126 1.00 44.59 209 LEU A C 1
ATOM 1497 O O . LEU A 1 209 ? 47.888 -6.574 -59.299 1.00 44.59 209 LEU A O 1
ATOM 1501 N N . GLY A 1 210 ? 45.698 -6.970 -59.587 1.00 40.34 210 GLY A N 1
ATOM 1502 C CA . GLY A 1 210 ? 45.826 -8.206 -60.362 1.00 40.34 210 GLY A CA 1
ATOM 1503 C C . GLY A 1 210 ? 45.939 -8.021 -61.877 1.00 40.34 210 GLY A C 1
ATOM 1504 O O . GLY A 1 210 ? 46.108 -9.014 -62.586 1.00 40.34 210 GLY A O 1
ATOM 1505 N N . VAL A 1 211 ? 45.866 -6.789 -62.394 1.00 43.44 211 VAL A N 1
ATOM 1506 C CA . VAL A 1 211 ? 46.070 -6.516 -63.822 1.00 43.44 211 VAL A CA 1
ATOM 1507 C C . VAL A 1 211 ? 47.563 -6.572 -64.131 1.00 43.44 211 VAL A C 1
ATOM 1509 O O . VAL A 1 211 ? 48.274 -5.570 -64.097 1.00 43.44 211 VAL A O 1
ATOM 1512 N N . ASN A 1 212 ? 48.057 -7.768 -64.438 1.00 39.19 212 ASN A N 1
ATOM 1513 C CA . ASN A 1 212 ? 49.399 -7.920 -64.975 1.00 39.19 212 ASN A CA 1
ATOM 1514 C C . ASN A 1 212 ? 49.336 -7.632 -66.481 1.00 39.19 212 ASN A C 1
ATOM 1516 O O . ASN A 1 212 ? 48.914 -8.482 -67.267 1.00 39.19 212 ASN A O 1
ATOM 1520 N N . MET A 1 213 ? 49.682 -6.405 -66.876 1.00 39.38 213 MET A N 1
ATOM 1521 C CA . MET A 1 213 ? 49.756 -6.025 -68.284 1.00 39.38 213 MET A CA 1
ATOM 1522 C C . MET A 1 213 ? 51.040 -6.612 -68.874 1.00 39.38 213 MET A C 1
ATOM 1524 O O . MET A 1 213 ? 52.112 -6.017 -68.784 1.00 39.38 213 MET A O 1
ATOM 1528 N N . SER A 1 214 ? 50.949 -7.820 -69.430 1.00 39.59 214 SER A N 1
ATOM 1529 C CA . SER A 1 214 ? 52.061 -8.420 -70.164 1.00 39.59 214 SER A CA 1
ATOM 1530 C C . SER A 1 214 ? 52.026 -7.943 -71.609 1.00 39.59 214 SER A C 1
ATOM 1532 O O . SER A 1 214 ? 51.042 -8.170 -72.315 1.00 39.59 214 SER A O 1
ATOM 1534 N N . TRP A 1 215 ? 53.112 -7.318 -72.051 1.00 41.72 215 TRP A N 1
ATOM 1535 C CA . TRP A 1 215 ? 53.342 -7.049 -73.462 1.00 41.72 215 TRP A CA 1
ATOM 1536 C C . TRP A 1 215 ? 53.784 -8.348 -74.129 1.00 41.72 215 TRP A C 1
ATOM 1538 O O . TRP A 1 215 ? 54.812 -8.913 -73.754 1.00 41.72 215 TRP A O 1
ATOM 1548 N N . GLN A 1 216 ? 52.990 -8.844 -75.073 1.00 46.16 216 GLN A N 1
ATOM 1549 C CA . GLN A 1 216 ? 53.333 -10.027 -75.851 1.00 46.16 216 GLN A CA 1
ATOM 1550 C C . GLN A 1 216 ? 53.413 -9.613 -77.318 1.00 46.16 216 GLN A C 1
ATOM 1552 O O . GLN A 1 216 ? 52.487 -8.992 -77.835 1.00 46.16 216 GLN A O 1
ATOM 1557 N N . ASP A 1 217 ? 54.554 -9.901 -77.939 1.00 46.53 217 ASP A N 1
ATOM 1558 C CA . ASP A 1 217 ? 54.754 -9.735 -79.376 1.00 46.53 217 ASP A CA 1
ATOM 1559 C C . ASP A 1 217 ? 53.847 -10.743 -80.093 1.00 46.53 217 ASP A C 1
ATOM 1561 O O . ASP A 1 217 ? 53.948 -11.952 -79.861 1.00 46.53 217 ASP A O 1
ATOM 1565 N N . ASP A 1 218 ? 52.898 -10.246 -80.882 1.00 49.19 218 ASP A N 1
ATOM 1566 C CA . ASP A 1 218 ? 51.931 -11.056 -81.622 1.00 49.19 218 ASP A CA 1
ATOM 1567 C C . ASP A 1 218 ? 52.496 -11.562 -82.961 1.00 49.19 218 ASP A C 1
ATOM 1569 O O . ASP A 1 218 ? 51.825 -12.310 -83.677 1.00 49.19 218 ASP A O 1
ATOM 1573 N N . GLY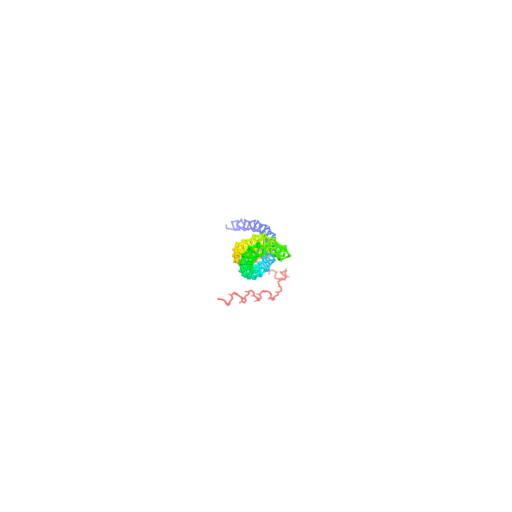 A 1 219 ? 53.757 -11.231 -83.267 1.00 50.59 219 GLY A N 1
ATOM 1574 C CA . GLY A 1 219 ? 54.490 -11.741 -84.419 1.00 50.59 219 GLY A CA 1
ATOM 1575 C C . GLY A 1 219 ? 54.043 -11.141 -85.751 1.00 50.59 219 GLY A C 1
ATOM 1576 O O . GLY A 1 219 ? 54.461 -11.639 -86.799 1.00 50.59 219 GLY A O 1
ATOM 1577 N N . VAL A 1 220 ? 53.220 -10.087 -85.735 1.00 47.12 220 VAL A N 1
ATOM 1578 C CA . VAL A 1 220 ? 52.778 -9.378 -86.939 1.00 47.12 220 VAL A CA 1
ATOM 1579 C C . VAL A 1 220 ? 53.211 -7.915 -86.833 1.00 47.12 220 VAL A C 1
ATOM 1581 O O . VAL A 1 220 ? 52.717 -7.149 -86.016 1.00 47.12 220 VAL A O 1
ATOM 1584 N N . ASP A 1 221 ? 54.184 -7.535 -87.662 1.00 41.19 221 ASP A N 1
ATOM 1585 C CA . ASP A 1 221 ? 54.674 -6.157 -87.829 1.00 41.19 221 ASP A CA 1
ATOM 1586 C C . ASP A 1 221 ? 55.170 -5.438 -86.556 1.00 41.19 221 ASP A C 1
ATOM 1588 O O . ASP A 1 221 ? 55.183 -4.208 -86.487 1.00 41.19 221 ASP A O 1
ATOM 1592 N N . GLY A 1 222 ? 55.651 -6.188 -85.558 1.00 45.47 222 GLY A N 1
ATOM 1593 C CA . GLY A 1 222 ? 56.343 -5.631 -84.389 1.00 45.47 222 GLY A CA 1
ATOM 1594 C C . GLY A 1 222 ? 55.470 -4.742 -83.497 1.00 45.47 222 GLY A C 1
ATOM 1595 O O . GLY A 1 222 ? 56.001 -3.897 -82.769 1.00 45.47 222 GLY A O 1
ATOM 1596 N N . LEU A 1 223 ? 54.144 -4.900 -83.550 1.00 35.69 223 LEU A N 1
ATOM 1597 C CA . LEU A 1 223 ? 53.219 -4.178 -82.684 1.00 35.69 223 LEU A CA 1
ATOM 1598 C C . LEU A 1 223 ? 53.041 -4.937 -81.360 1.00 35.69 223 LEU A C 1
ATOM 1600 O O . LEU A 1 223 ? 52.542 -6.053 -81.316 1.00 35.69 223 LEU A O 1
ATOM 1604 N N . LEU A 1 224 ? 53.413 -4.316 -80.241 1.00 40.50 224 LEU A N 1
ATOM 1605 C CA . LEU A 1 224 ? 53.130 -4.884 -78.921 1.00 40.50 224 LEU A CA 1
ATOM 1606 C C . LEU A 1 224 ? 51.633 -4.737 -78.609 1.00 40.50 224 LEU A C 1
ATOM 1608 O O . LEU A 1 224 ? 51.130 -3.617 -78.492 1.00 40.50 224 LEU A O 1
ATOM 1612 N N . VAL A 1 225 ? 50.925 -5.853 -78.421 1.00 37.75 225 VAL A N 1
ATOM 1613 C CA . VAL A 1 225 ? 49.512 -5.850 -78.011 1.00 37.75 225 VAL A CA 1
ATOM 1614 C C . VAL A 1 225 ? 49.412 -6.010 -76.494 1.00 37.75 225 VAL A C 1
ATOM 1616 O O . VAL A 1 225 ? 49.946 -6.953 -75.907 1.00 37.75 225 VAL A O 1
ATOM 1619 N N . ALA A 1 226 ? 48.707 -5.084 -75.839 1.00 38.53 226 ALA A N 1
ATOM 1620 C CA . ALA A 1 226 ? 48.397 -5.185 -74.416 1.00 38.53 226 ALA A CA 1
ATOM 1621 C C . ALA A 1 226 ? 47.288 -6.224 -74.192 1.00 38.53 226 ALA A C 1
ATOM 1623 O O . ALA A 1 226 ? 46.174 -6.066 -74.698 1.00 38.53 226 ALA A O 1
ATOM 1624 N N . ARG A 1 227 ? 47.566 -7.275 -73.411 1.00 37.50 227 ARG A N 1
ATOM 1625 C CA . ARG A 1 227 ? 46.572 -8.294 -73.043 1.00 37.50 227 ARG A CA 1
ATOM 1626 C C . ARG A 1 227 ? 46.373 -8.336 -71.529 1.00 37.50 227 ARG A C 1
ATOM 1628 O O . ARG A 1 227 ? 47.336 -8.405 -70.773 1.00 37.50 227 ARG A O 1
ATOM 1635 N N . PHE A 1 228 ? 45.112 -8.304 -71.096 1.00 43.38 228 PHE A N 1
ATOM 1636 C CA . PHE A 1 228 ? 44.727 -8.393 -69.686 1.00 43.38 228 PHE A CA 1
ATOM 1637 C C . PHE A 1 228 ? 44.638 -9.865 -69.261 1.00 43.38 228 PHE A C 1
ATOM 1639 O O . PHE A 1 228 ? 43.834 -10.617 -69.815 1.00 43.38 228 PHE A O 1
ATOM 1646 N N . VAL A 1 229 ? 45.442 -10.280 -68.278 1.00 37.78 229 VAL A N 1
ATOM 1647 C CA . VAL A 1 229 ? 45.383 -11.629 -67.689 1.00 37.78 229 VAL A CA 1
ATOM 1648 C C . VAL A 1 229 ? 45.016 -11.521 -66.208 1.00 37.78 229 VAL A C 1
ATOM 1650 O O . VAL A 1 229 ? 45.819 -11.062 -65.400 1.00 37.78 229 VAL A O 1
ATOM 1653 N N . LEU A 1 230 ? 43.810 -11.969 -65.845 1.00 42.47 230 LEU A N 1
ATOM 1654 C CA . LEU A 1 230 ? 43.387 -12.139 -64.449 1.00 42.47 230 LEU A CA 1
ATOM 1655 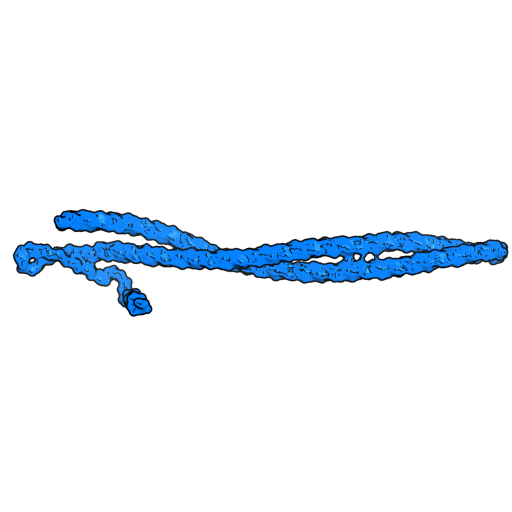C C . LEU A 1 230 ? 44.008 -13.424 -63.879 1.00 42.47 230 LEU A C 1
ATOM 1657 O O . LEU A 1 230 ? 43.739 -14.526 -64.365 1.00 42.47 230 LEU A O 1
ATOM 1661 N N . ASN A 1 231 ? 44.853 -13.304 -62.851 1.00 39.53 231 ASN A N 1
ATOM 1662 C CA . ASN A 1 231 ? 45.556 -14.447 -62.264 1.00 39.53 231 ASN A CA 1
ATOM 1663 C C . ASN A 1 231 ? 44.752 -15.107 -61.129 1.00 39.53 231 ASN A C 1
ATOM 1665 O O . ASN A 1 231 ? 44.946 -14.807 -59.954 1.00 39.53 231 ASN A O 1
ATOM 1669 N N . HIS A 1 232 ? 43.870 -16.038 -61.489 1.00 45.00 232 HIS A N 1
ATOM 1670 C CA . HIS A 1 232 ? 42.910 -16.699 -60.596 1.00 45.00 232 HIS A CA 1
ATOM 1671 C C . HIS A 1 232 ? 43.535 -17.493 -59.426 1.00 45.00 232 HIS A C 1
ATOM 1673 O O . HIS A 1 232 ? 42.859 -17.761 -58.439 1.00 45.00 232 HIS A O 1
ATOM 1679 N N . ALA A 1 233 ? 44.827 -17.838 -59.482 1.00 35.72 233 ALA A N 1
ATOM 1680 C CA . ALA A 1 233 ? 45.483 -18.671 -58.468 1.00 35.72 233 ALA A CA 1
ATOM 1681 C C . ALA A 1 233 ? 45.872 -17.927 -57.172 1.00 35.72 233 ALA A C 1
ATOM 1683 O O . ALA A 1 233 ? 46.189 -18.570 -56.175 1.00 35.72 233 ALA A O 1
ATOM 1684 N N . LYS A 1 234 ? 45.866 -16.585 -57.164 1.00 40.41 234 LYS A N 1
ATOM 1685 C CA . LYS A 1 234 ? 46.252 -15.776 -55.990 1.00 40.41 234 LYS A CA 1
ATOM 1686 C C . LYS A 1 234 ? 45.092 -15.362 -55.089 1.00 40.41 234 LYS A C 1
ATOM 1688 O O . LYS A 1 234 ? 45.345 -14.850 -54.005 1.00 40.41 234 LYS A O 1
ATOM 1693 N N . PHE A 1 235 ? 43.853 -15.558 -55.527 1.00 43.78 235 PHE A N 1
ATOM 1694 C CA . PHE A 1 235 ? 42.715 -14.898 -54.896 1.00 43.78 235 PHE A CA 1
ATOM 1695 C C . PHE A 1 235 ? 42.144 -15.634 -53.684 1.00 43.78 235 PHE A C 1
ATOM 1697 O O . PHE A 1 235 ? 41.300 -15.063 -53.015 1.00 43.78 235 PHE A O 1
ATOM 1704 N N . GLY A 1 236 ? 42.579 -16.863 -53.361 1.00 38.41 236 GLY A N 1
ATOM 1705 C CA . GLY A 1 236 ? 42.122 -17.570 -52.149 1.00 38.41 236 GLY A CA 1
ATOM 1706 C C . GLY A 1 236 ? 40.598 -17.723 -52.032 1.00 38.41 236 GLY A C 1
ATOM 1707 O O . GLY A 1 236 ? 40.099 -18.098 -50.975 1.00 38.41 236 GLY A O 1
ATOM 1708 N N . ILE A 1 237 ? 39.866 -17.428 -53.110 1.00 40.22 237 ILE A N 1
ATOM 1709 C CA . ILE A 1 237 ? 38.427 -17.571 -53.192 1.00 40.22 237 ILE A CA 1
ATOM 1710 C C . ILE A 1 237 ? 38.196 -19.065 -53.336 1.00 40.22 237 ILE A C 1
ATOM 1712 O O . ILE A 1 237 ? 38.419 -19.645 -54.401 1.00 40.22 237 ILE A O 1
ATOM 1716 N N . ASP A 1 238 ? 37.820 -19.700 -52.230 1.00 38.94 238 ASP A N 1
ATOM 1717 C CA . ASP A 1 238 ? 37.368 -21.079 -52.248 1.00 38.94 238 ASP A CA 1
ATOM 1718 C C . ASP A 1 238 ? 36.214 -21.161 -53.256 1.00 38.94 238 ASP A C 1
ATOM 1720 O O . ASP A 1 238 ? 35.261 -20.378 -53.186 1.00 38.94 238 ASP A O 1
ATOM 1724 N N . ALA A 1 239 ? 36.309 -22.066 -54.232 1.00 41.56 239 ALA A N 1
ATOM 1725 C CA . ALA A 1 239 ? 35.398 -22.128 -55.382 1.00 41.56 239 ALA A CA 1
ATOM 1726 C C . ALA A 1 239 ? 33.911 -22.259 -54.978 1.00 41.56 239 ALA A C 1
ATOM 1728 O O . ALA A 1 239 ? 33.018 -22.022 -55.790 1.00 41.56 239 ALA A O 1
ATOM 1729 N N . LYS A 1 240 ? 33.644 -22.595 -53.709 1.00 38.91 240 LYS A N 1
ATOM 1730 C CA . LYS A 1 240 ? 32.314 -22.636 -53.099 1.00 38.91 240 LYS A CA 1
ATOM 1731 C C . LYS A 1 240 ? 31.683 -21.266 -52.831 1.00 38.91 240 LYS A C 1
ATOM 1733 O O . LYS A 1 240 ? 30.473 -21.162 -52.975 1.00 38.91 240 LYS A O 1
ATOM 1738 N N . MET A 1 241 ? 32.448 -20.220 -52.500 1.00 35.97 241 MET A N 1
ATOM 1739 C CA . MET A 1 241 ? 31.862 -18.897 -52.209 1.00 35.97 241 MET A CA 1
ATOM 1740 C C . MET A 1 241 ? 31.404 -18.144 -53.465 1.00 35.97 241 MET A C 1
ATOM 1742 O O . MET A 1 241 ? 30.499 -17.319 -53.390 1.00 35.97 241 MET A O 1
ATOM 1746 N N . VAL A 1 242 ? 31.965 -18.460 -54.637 1.00 39.38 242 VAL A N 1
ATOM 1747 C CA . VAL A 1 242 ? 31.528 -17.868 -55.918 1.00 39.38 242 VAL A CA 1
ATOM 1748 C C . VAL A 1 242 ? 30.185 -18.440 -56.373 1.00 39.38 242 VAL A C 1
ATOM 1750 O O . VAL A 1 242 ? 29.347 -17.701 -56.880 1.00 39.38 242 VAL A O 1
ATOM 1753 N N . GLN A 1 243 ? 29.929 -19.732 -56.132 1.00 36.12 243 GLN A N 1
ATOM 1754 C CA . GLN A 1 243 ? 28.645 -20.346 -56.495 1.00 36.12 243 GLN A CA 1
ATOM 1755 C C . GLN A 1 243 ? 27.453 -19.763 -55.721 1.00 36.12 243 GLN A C 1
ATOM 1757 O O . GLN A 1 243 ? 26.344 -19.729 -56.251 1.00 36.12 243 GLN A O 1
ATOM 1762 N N . GLU A 1 244 ? 27.666 -19.286 -54.493 1.00 33.94 244 GLU A N 1
ATOM 1763 C CA . GLU A 1 244 ? 26.591 -18.749 -53.650 1.00 33.94 244 GLU A CA 1
ATOM 1764 C C . GLU A 1 244 ? 26.165 -17.330 -54.067 1.00 33.94 244 GLU A C 1
ATOM 1766 O O . GLU A 1 244 ? 24.990 -16.975 -53.964 1.00 33.94 244 GLU A O 1
ATOM 1771 N N . VAL A 1 245 ? 27.088 -16.541 -54.630 1.00 37.62 245 VAL A N 1
ATOM 1772 C CA . VAL A 1 245 ? 26.793 -15.195 -55.148 1.00 37.62 245 VAL A CA 1
ATOM 1773 C C . VAL A 1 245 ? 26.124 -15.256 -56.528 1.00 37.62 245 VAL A C 1
ATOM 1775 O O . VAL A 1 245 ? 25.153 -14.534 -56.756 1.00 37.62 245 VAL A O 1
ATOM 1778 N N . ASP A 1 246 ? 26.546 -16.165 -57.415 1.00 33.38 246 ASP A N 1
ATOM 1779 C CA . ASP A 1 246 ? 25.904 -16.345 -58.731 1.00 33.38 246 ASP A CA 1
ATOM 1780 C C . ASP A 1 246 ? 24.466 -16.896 -58.624 1.00 33.38 246 ASP A C 1
ATOM 1782 O O . ASP A 1 246 ? 23.595 -16.531 -59.416 1.00 33.38 246 ASP A O 1
ATOM 1786 N N . SER A 1 247 ? 24.172 -17.726 -57.613 1.00 35.69 247 SER A N 1
ATOM 1787 C CA . SER A 1 247 ? 22.822 -18.270 -57.382 1.00 35.69 247 SER A CA 1
ATOM 1788 C C . SER A 1 247 ? 21.808 -17.213 -56.917 1.00 35.69 247 SER A C 1
ATOM 1790 O O . SER A 1 247 ? 20.619 -17.306 -57.237 1.00 35.69 247 SER A O 1
ATOM 1792 N N . ASN A 1 248 ? 22.251 -16.195 -56.175 1.00 37.81 248 ASN A N 1
ATOM 1793 C CA . ASN A 1 248 ? 21.366 -15.137 -55.676 1.00 37.81 248 ASN A CA 1
ATOM 1794 C C . ASN A 1 248 ? 21.121 -14.022 -56.700 1.00 37.81 248 ASN A C 1
ATOM 1796 O O . ASN A 1 248 ? 20.153 -13.281 -56.563 1.00 37.81 248 ASN A O 1
ATOM 1800 N N . TYR A 1 249 ? 21.939 -13.927 -57.752 1.00 38.97 249 TYR A N 1
ATOM 1801 C CA . TYR A 1 249 ? 21.747 -12.936 -58.816 1.00 38.97 249 TYR A CA 1
ATOM 1802 C C . TYR A 1 249 ? 20.785 -13.401 -59.927 1.00 38.97 249 TYR A C 1
ATOM 1804 O O . TYR A 1 249 ? 20.289 -12.575 -60.686 1.00 38.97 249 TYR A O 1
ATOM 1812 N N . TYR A 1 250 ? 20.481 -14.703 -60.009 1.00 36.19 250 TYR A N 1
ATOM 1813 C CA . TYR A 1 250 ? 19.550 -15.282 -60.995 1.00 36.19 250 TYR A CA 1
ATOM 1814 C C . TYR A 1 250 ? 18.214 -15.780 -60.408 1.00 36.19 250 TYR A C 1
ATOM 1816 O O . TYR A 1 250 ? 17.420 -16.373 -61.139 1.00 36.19 250 TYR A O 1
ATOM 1824 N N . SER A 1 251 ? 17.938 -15.555 -59.116 1.00 42.00 251 SER A N 1
ATOM 1825 C CA . SER A 1 251 ? 16.676 -15.963 -58.465 1.00 42.00 251 SER A CA 1
ATOM 1826 C C . SER A 1 251 ? 15.785 -14.807 -57.980 1.00 42.00 251 SER A C 1
ATOM 1828 O O . SER A 1 251 ? 14.902 -15.013 -57.148 1.00 42.00 251 SER A O 1
ATOM 1830 N N . SER A 1 252 ? 15.940 -13.604 -58.540 1.00 40.72 252 SER A N 1
ATOM 1831 C CA . SER A 1 252 ? 14.917 -12.542 -58.491 1.00 40.72 252 SER A CA 1
ATOM 1832 C C . SER A 1 252 ? 14.545 -12.083 -59.891 1.00 40.72 252 SER A C 1
ATOM 1834 O O . SER A 1 252 ? 15.478 -11.823 -60.680 1.00 40.72 252 SER A O 1
#

Radius of gyration: 49.59 Å; chains: 1; bounding box: 94×33×151 Å

Sequence (252 aa):
MLEHTAAAAEEASVNSVSVAASVEEASTNLSSVASATEEMSATIGEIATNAEKAKMISSDAASQATHISAIMKKLGEAAEEIGKVIETITEISSQTNLLALNATIEAARAGAAGKGFAVVANEIKELAKQTTEATDDMKEKIIGVQTNATGAIFNIEKITTIIADAGNIVTNIATAIEEQSAVTKDVAQANTTIVSVGWTIQGLRESKLGVNMSWQDDGVDGLLVARFVLNHAKFGIDAKMVQEVDSNYYSS

pLDDT: mean 80.21, std 21.85, range [33.38, 97.94]